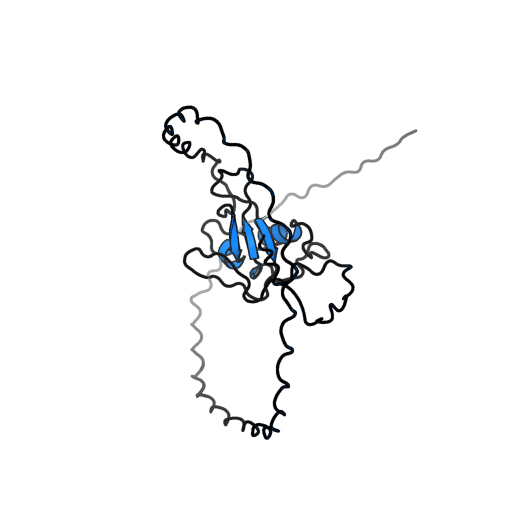Protein AF-A0A9P9FCF8-F1 (afdb_monomer)

Foldseek 3Di:
DDDDDDDDDDDDDDDDDDDDDDDDPPPDDPDDDPDDDDDPDDDPDPDDDDDPPPDDPDDDDDDDDDDDDPDDDDDDDDPDDDDDDDDPDDDDPDDPPDQPAPPDPDPAQKDFAFFKAQLLVQQVDPRHDDLVNLLVQQQVAPQQPQVVSGHPADSNQFMKHFHDPDPSYGMGDHIHTPAHAPHWDQDDDVSRIDHPDDGPRDPRPPPDPPPPPPPPDDDDPPDDD

Sequence (225 aa):
MAPRDRVGFDVGLAGDDPSWAGRPGPGEAPSPPPSSDPIPAPPPSSQPPPPPSTGEPPAPPPPNPPPPPPEEPDPDPPPPSEPPSPVPKPTDPAPPPPPTGTGAPHKGPICECGYTYCAAVLMDMPKAWTVPQLTQGYCSTPHASCPGGSPASNVTSALYICLCEGANQKVGNHIELLCGCDACLKIGPDFRGRCETPCVAGKAPGATERNVGIGKGDRVGKFWI

Secondary structure (DSSP, 8-state):
----------------------PPP---PPPPPP-PPPPPPPPP--PPPPPP--PPPPPPPPPPPPPPPPPPPPPPPPPPPPPPPPPPPPP-PPPPPP--------SS--EETT-EEEHHHHHHSTTPPPHHHHHHHHHHSTT---GGGS-SS-GGG-EEEEE-SSTT-SEESEEEEEE--SSEEEETTTTEEEESSPP-----TT---------S---------

Structure (mmCIF, N/CA/C/O backbone):
data_AF-A0A9P9FCF8-F1
#
_entry.id   AF-A0A9P9FCF8-F1
#
loop_
_atom_site.group_PDB
_atom_site.id
_atom_site.type_symbol
_atom_site.label_atom_id
_atom_site.label_alt_id
_atom_site.label_comp_id
_atom_site.label_asym_id
_atom_site.label_entity_id
_atom_site.label_seq_id
_atom_site.pdbx_PDB_ins_code
_atom_site.Cartn_x
_atom_site.Cartn_y
_atom_site.Cartn_z
_atom_site.occupancy
_atom_site.B_iso_or_equiv
_atom_site.auth_seq_id
_atom_site.auth_comp_id
_atom_site.auth_asym_id
_atom_site.auth_atom_id
_atom_site.pdbx_PDB_model_num
ATOM 1 N N . MET A 1 1 ? 26.516 48.604 5.630 1.00 40.56 1 MET A N 1
ATOM 2 C CA . MET A 1 1 ? 25.800 49.396 4.608 1.00 40.56 1 MET A CA 1
ATOM 3 C C . MET A 1 1 ? 24.843 48.478 3.846 1.00 40.56 1 MET A C 1
ATOM 5 O O . MET A 1 1 ? 25.275 47.411 3.439 1.00 40.56 1 MET A O 1
ATOM 9 N N . ALA A 1 2 ? 23.567 48.870 3.730 1.00 57.56 2 ALA A N 1
ATOM 10 C CA . ALA A 1 2 ? 22.527 48.296 2.842 1.00 57.56 2 ALA A CA 1
ATOM 11 C C . ALA A 1 2 ? 22.750 48.776 1.368 1.00 57.56 2 ALA A C 1
ATOM 13 O O . ALA A 1 2 ? 23.760 49.470 1.206 1.00 57.56 2 ALA A O 1
ATOM 14 N N . PRO A 1 3 ? 21.907 48.532 0.316 1.00 69.12 3 PRO A N 1
ATOM 15 C CA . PRO A 1 3 ? 20.433 48.301 0.254 1.00 69.12 3 PRO A CA 1
ATOM 16 C C . PRO A 1 3 ? 19.975 47.113 -0.655 1.00 69.12 3 PRO A C 1
ATOM 18 O O . PRO A 1 3 ? 20.790 46.528 -1.353 1.00 69.12 3 PRO A O 1
ATOM 21 N N . ARG A 1 4 ? 18.786 46.501 -0.464 1.00 61.41 4 ARG A N 1
ATOM 22 C CA . ARG A 1 4 ? 17.406 46.755 -0.998 1.00 61.41 4 ARG A CA 1
ATOM 23 C C . ARG A 1 4 ? 17.256 46.808 -2.530 1.00 61.41 4 ARG A C 1
ATOM 25 O O . ARG A 1 4 ? 17.873 47.666 -3.127 1.00 61.41 4 ARG A O 1
ATOM 32 N N . ASP A 1 5 ? 16.349 45.974 -3.065 1.00 59.19 5 ASP A N 1
ATOM 33 C CA . ASP A 1 5 ? 15.279 46.230 -4.075 1.00 59.19 5 ASP A CA 1
ATOM 34 C C . ASP A 1 5 ? 14.601 44.864 -4.354 1.00 59.19 5 ASP A C 1
ATOM 36 O O . ASP A 1 5 ? 15.306 43.880 -4.534 1.00 59.19 5 ASP A O 1
ATOM 40 N N . ARG A 1 6 ? 13.296 44.560 -4.255 1.00 63.38 6 ARG A N 1
ATOM 41 C CA . ARG A 1 6 ? 11.969 45.198 -4.401 1.00 63.38 6 ARG A CA 1
ATOM 42 C C . ARG A 1 6 ? 11.565 45.613 -5.825 1.00 63.38 6 ARG A C 1
ATOM 44 O O . ARG A 1 6 ? 11.634 46.778 -6.170 1.00 63.38 6 ARG A O 1
ATOM 51 N N . VAL A 1 7 ? 10.971 44.663 -6.550 1.00 61.06 7 VAL A N 1
ATOM 52 C CA . VAL A 1 7 ? 9.938 44.816 -7.603 1.00 61.06 7 VAL A CA 1
ATOM 53 C C . VAL A 1 7 ? 9.151 43.489 -7.619 1.00 61.06 7 VAL A C 1
ATOM 55 O O . VAL A 1 7 ? 9.771 42.442 -7.491 1.00 61.06 7 VAL A O 1
ATOM 58 N N . GLY A 1 8 ? 7.821 43.385 -7.647 1.00 48.88 8 GLY A N 1
ATOM 59 C CA . GLY A 1 8 ? 6.761 44.347 -7.938 1.00 48.88 8 GLY A CA 1
ATOM 60 C C . GLY A 1 8 ? 6.006 43.934 -9.211 1.00 48.88 8 GLY A C 1
ATOM 61 O O . GLY A 1 8 ? 6.621 43.963 -10.266 1.00 48.88 8 GLY A O 1
ATOM 62 N N . PHE A 1 9 ? 4.696 43.656 -9.074 1.00 45.56 9 PHE A N 1
ATOM 63 C CA . PHE A 1 9 ? 3.660 43.532 -10.131 1.00 45.56 9 PHE A CA 1
ATOM 64 C C . PHE A 1 9 ? 3.716 42.258 -11.017 1.00 45.56 9 PHE A C 1
ATOM 66 O O . PHE A 1 9 ? 4.782 41.711 -11.244 1.00 45.56 9 PHE A O 1
ATOM 73 N N . ASP A 1 10 ? 2.619 41.654 -11.491 1.00 51.84 10 ASP A N 1
ATOM 74 C CA . ASP A 1 10 ? 1.315 42.217 -11.860 1.00 51.84 10 ASP A CA 1
ATOM 75 C C . ASP A 1 10 ? 0.154 41.201 -11.730 1.00 51.84 10 ASP A C 1
ATOM 77 O O . ASP A 1 10 ? 0.343 39.988 -11.618 1.00 51.84 10 ASP A O 1
ATOM 81 N N . VAL A 1 11 ? -1.049 41.765 -11.730 1.00 51.44 11 VAL A N 1
ATOM 82 C CA . VAL A 1 11 ? -2.387 41.193 -11.619 1.00 51.44 11 VAL A CA 1
ATOM 83 C C . VAL A 1 11 ? -2.846 40.683 -12.989 1.00 51.44 11 VAL A C 1
ATOM 85 O O . VAL A 1 11 ? -2.663 41.344 -14.001 1.00 51.44 11 VAL A O 1
ATOM 88 N N . GLY A 1 12 ? -3.527 39.536 -13.018 1.00 49.41 12 GLY A N 1
ATOM 89 C CA . GLY A 1 12 ? -4.223 39.028 -14.203 1.00 49.41 12 GLY A CA 1
ATOM 90 C C . GLY A 1 12 ? -5.604 38.499 -13.833 1.00 49.41 12 GLY A C 1
ATOM 91 O O . GLY A 1 12 ? -5.763 37.311 -13.575 1.00 49.41 12 GLY A O 1
ATOM 92 N N . LEU A 1 13 ? -6.578 39.408 -13.762 1.00 56.44 13 LEU A N 1
ATOM 93 C CA . LEU A 1 13 ? -8.023 39.151 -13.710 1.00 56.44 13 LEU A CA 1
ATOM 94 C C . LEU A 1 13 ? -8.629 39.365 -15.111 1.00 56.44 13 LEU A C 1
ATOM 96 O O . LEU A 1 13 ? -8.130 40.205 -15.854 1.00 56.44 13 LEU A O 1
ATOM 100 N N . ALA A 1 14 ? -9.766 38.699 -15.361 1.00 46.47 14 ALA A N 1
ATOM 101 C CA . ALA A 1 14 ? -10.612 38.673 -16.573 1.00 46.47 14 ALA A CA 1
ATOM 102 C C . ALA A 1 14 ? -10.208 37.602 -17.609 1.00 46.47 14 ALA A C 1
ATOM 104 O O . ALA A 1 14 ? -9.038 37.456 -17.927 1.00 46.47 14 ALA A O 1
ATOM 105 N N . GLY A 1 15 ? -11.112 36.800 -18.171 1.00 44.91 15 GLY A N 1
ATOM 106 C CA . GLY A 1 15 ? -12.575 36.794 -18.150 1.00 44.91 15 GLY A CA 1
ATOM 107 C C . GLY A 1 15 ? -13.107 35.657 -19.044 1.00 44.91 15 GLY A C 1
ATOM 108 O O . GLY A 1 15 ? -12.318 34.934 -19.648 1.00 44.91 15 GLY A O 1
ATOM 109 N N . ASP A 1 16 ? -14.437 35.561 -19.107 1.00 44.31 16 ASP A N 1
ATOM 110 C CA . ASP A 1 16 ? -15.267 34.851 -20.101 1.00 44.31 16 ASP A CA 1
ATOM 111 C C . ASP A 1 16 ? -15.563 33.341 -19.932 1.00 44.31 16 ASP A C 1
ATOM 113 O O . ASP A 1 16 ? -14.963 32.464 -20.546 1.00 44.31 16 ASP A O 1
ATOM 117 N N . ASP A 1 17 ? -16.625 33.077 -19.163 1.00 46.31 17 ASP A N 1
ATOM 118 C CA . ASP A 1 17 ? -17.770 32.226 -19.561 1.00 46.31 17 ASP A CA 1
ATOM 119 C C . ASP A 1 17 ? -18.813 33.198 -20.183 1.00 46.31 17 ASP A C 1
ATOM 121 O O . ASP A 1 17 ? -18.877 34.312 -19.644 1.00 46.31 17 ASP A O 1
ATOM 125 N N . PRO A 1 18 ? -19.624 32.912 -21.242 1.00 60.94 18 PRO A N 1
ATOM 126 C CA . PRO A 1 18 ? -20.395 31.668 -21.434 1.00 60.94 18 PRO A CA 1
ATOM 127 C C . PRO A 1 18 ? -20.664 31.223 -22.901 1.00 60.94 18 PRO A C 1
ATOM 129 O O . PRO A 1 18 ? -20.759 32.041 -23.814 1.00 60.94 18 PRO A O 1
ATOM 132 N N . SER A 1 19 ? -20.964 29.937 -23.142 1.00 52.97 19 SER A N 1
ATOM 133 C CA . SER A 1 19 ? -22.118 29.547 -23.991 1.00 52.97 19 SER A CA 1
ATOM 134 C C . SER A 1 19 ? -22.306 28.041 -24.171 1.00 52.97 19 SER A C 1
ATOM 136 O O . SER A 1 19 ? -21.540 27.335 -24.818 1.00 52.97 19 SER A O 1
ATOM 138 N N . TRP A 1 20 ? -23.449 27.608 -23.653 1.00 55.12 20 TRP A N 1
ATOM 139 C CA . TRP A 1 20 ? -24.326 26.564 -24.159 1.00 55.12 20 TRP A CA 1
ATOM 140 C C . TRP A 1 20 ? -24.466 26.537 -25.700 1.00 55.12 20 TRP A C 1
ATOM 142 O O . TRP A 1 20 ? -24.621 27.576 -26.331 1.00 55.12 20 TRP A O 1
ATOM 152 N N . ALA A 1 21 ? -24.488 25.320 -26.260 1.00 49.88 21 ALA A N 1
ATOM 153 C CA . ALA A 1 21 ? -25.246 24.847 -27.434 1.00 49.88 21 ALA A CA 1
ATOM 154 C C . ALA A 1 21 ? -24.402 23.890 -28.290 1.00 49.88 21 ALA A C 1
ATOM 156 O O . ALA A 1 21 ? -23.554 24.291 -29.077 1.00 49.88 21 ALA A O 1
ATOM 157 N N . GLY A 1 22 ? -24.682 22.594 -28.161 1.00 46.47 22 GLY A N 1
ATOM 158 C CA . GLY A 1 22 ? -24.107 21.578 -29.034 1.00 46.47 22 GLY A CA 1
ATOM 159 C C . GLY A 1 22 ? -24.353 20.176 -28.509 1.00 46.47 22 GLY A C 1
ATOM 160 O O . GLY A 1 22 ? -23.420 19.509 -28.088 1.00 46.47 22 GLY A O 1
ATOM 161 N N . ARG A 1 23 ? -25.615 19.730 -28.497 1.00 55.81 23 ARG A N 1
ATOM 162 C CA . ARG A 1 23 ? -25.929 18.297 -28.399 1.00 55.81 23 ARG A CA 1
ATOM 163 C C . ARG A 1 23 ? -25.586 17.670 -29.757 1.00 55.81 23 ARG A C 1
ATOM 165 O O . ARG A 1 23 ? -26.250 18.032 -30.729 1.00 55.81 23 ARG A O 1
ATOM 172 N N . PRO A 1 24 ? -24.620 16.743 -29.864 1.00 57.12 24 PRO A N 1
ATOM 173 C CA . PRO A 1 24 ? -24.568 15.853 -31.011 1.00 57.12 24 PRO A CA 1
ATOM 174 C C . PRO A 1 24 ? -25.730 14.856 -30.895 1.00 57.12 24 PRO A C 1
ATOM 176 O O . PRO A 1 24 ? -26.053 14.385 -29.802 1.00 57.12 24 PRO A O 1
ATOM 179 N N . GLY A 1 25 ? -26.406 14.597 -32.014 1.00 56.47 25 GLY A N 1
ATOM 180 C CA . GLY A 1 25 ? -27.513 13.647 -32.101 1.00 56.47 25 GLY A CA 1
ATOM 181 C C . GLY A 1 25 ? -27.100 12.205 -31.767 1.00 56.47 25 GLY A C 1
ATOM 182 O O . GLY A 1 25 ? -25.916 11.927 -31.575 1.00 56.47 25 GLY A O 1
ATOM 183 N N . PRO A 1 26 ? -28.066 11.273 -31.696 1.00 56.84 26 PRO A N 1
ATOM 184 C CA . PRO A 1 26 ? -27.772 9.853 -31.560 1.00 56.84 26 PRO A CA 1
ATOM 185 C C . PRO A 1 26 ? -27.038 9.385 -32.822 1.00 56.84 26 PRO A C 1
ATOM 187 O O . PRO A 1 26 ? -27.653 9.130 -33.853 1.00 56.84 26 PRO A O 1
ATOM 190 N N . GLY A 1 27 ? -25.709 9.343 -32.748 1.00 47.34 27 GLY A N 1
ATOM 191 C CA . GLY A 1 27 ? -24.881 8.697 -33.751 1.00 47.34 27 GLY A CA 1
ATOM 192 C C . GLY A 1 27 ? -25.220 7.214 -33.785 1.00 47.34 27 GLY A C 1
ATOM 193 O O . GLY A 1 27 ? -25.242 6.556 -32.744 1.00 47.34 27 GLY A O 1
ATOM 194 N N . GLU A 1 28 ? -25.525 6.729 -34.985 1.00 52.97 28 GLU A N 1
ATOM 195 C CA . GLU A 1 28 ? -25.619 5.316 -35.331 1.00 52.97 28 GLU A CA 1
ATOM 196 C C . GLU A 1 28 ? -24.538 4.501 -34.617 1.00 52.97 28 GLU A C 1
ATOM 198 O O . GLU A 1 28 ? -23.346 4.808 -34.684 1.00 52.97 28 GLU A O 1
ATOM 203 N N . ALA A 1 29 ? -24.972 3.452 -33.919 1.00 60.12 29 ALA A N 1
ATOM 204 C CA . ALA A 1 29 ? -24.064 2.457 -33.389 1.00 60.12 29 ALA A CA 1
ATOM 205 C C . ALA A 1 29 ? -23.292 1.829 -34.566 1.00 60.12 29 ALA A C 1
ATOM 207 O O . ALA A 1 29 ? -23.925 1.385 -35.529 1.00 60.12 29 ALA A O 1
ATOM 208 N N . PRO A 1 30 ? -21.950 1.768 -34.519 1.00 64.00 30 PRO A N 1
ATOM 209 C CA . PRO A 1 30 ? -21.196 1.020 -35.510 1.00 64.00 30 PRO A CA 1
ATOM 210 C C . PRO A 1 30 ? -21.654 -0.440 -35.472 1.00 64.00 30 PRO A C 1
ATOM 212 O O . PRO A 1 30 ? -21.754 -1.049 -34.405 1.00 64.00 30 PRO A O 1
ATOM 215 N N . SER A 1 31 ? -21.966 -0.985 -36.648 1.00 65.25 31 SER A N 1
ATOM 216 C CA . SER A 1 31 ? -22.278 -2.406 -36.806 1.00 65.25 31 SER A CA 1
ATOM 217 C C . SER A 1 31 ? -21.158 -3.257 -36.193 1.00 65.25 31 SER A C 1
ATOM 219 O O . SER A 1 31 ? -19.985 -2.897 -36.342 1.00 65.25 31 SER A O 1
ATOM 221 N N . PRO A 1 32 ? -21.478 -4.372 -35.510 1.00 69.62 32 PRO A N 1
ATOM 222 C CA . PRO A 1 32 ? -20.452 -5.271 -35.006 1.00 69.62 32 PRO A CA 1
ATOM 223 C C . PRO A 1 32 ? -19.591 -5.776 -36.176 1.00 69.62 32 PRO A C 1
ATOM 225 O O . PRO A 1 32 ? -20.128 -6.026 -37.261 1.00 69.62 32 PRO A O 1
ATOM 228 N N . PRO A 1 33 ? -18.267 -5.925 -35.991 1.00 68.75 33 PRO A N 1
ATOM 229 C CA . PRO A 1 33 ? -17.426 -6.541 -37.006 1.00 68.75 33 PRO A CA 1
ATOM 230 C C . PRO A 1 33 ? -17.930 -7.965 -37.303 1.00 68.75 33 PRO A C 1
ATOM 232 O O . PRO A 1 33 ? -18.446 -8.627 -36.394 1.00 68.75 33 PRO A O 1
ATOM 235 N N . PRO A 1 34 ? -17.799 -8.451 -38.552 1.00 65.12 34 PRO A N 1
ATOM 236 C CA . PRO A 1 34 ? -18.139 -9.829 -38.880 1.00 65.12 34 PRO A CA 1
ATOM 237 C C . PRO A 1 34 ? -17.348 -10.776 -37.973 1.00 65.12 34 PRO A C 1
ATOM 239 O O . PRO A 1 34 ? -16.154 -10.576 -37.752 1.00 65.12 34 PRO A O 1
ATOM 242 N N . SER A 1 35 ? -18.039 -11.777 -37.421 1.00 55.88 35 SER A N 1
ATOM 243 C CA . SER A 1 35 ? -17.448 -12.838 -36.610 1.00 55.88 35 SER A CA 1
ATOM 244 C C . SER A 1 35 ? -16.243 -13.430 -37.330 1.00 55.88 35 SER A C 1
ATOM 246 O O . SER A 1 35 ? -16.396 -14.081 -38.359 1.00 55.88 35 SER A O 1
ATOM 248 N N . SER A 1 36 ? -15.051 -13.195 -36.787 1.00 62.34 36 SER A N 1
ATOM 249 C CA . SER A 1 36 ? -13.849 -13.895 -37.212 1.00 62.34 36 SER A CA 1
ATOM 250 C C . SER A 1 36 ? -14.048 -15.386 -36.959 1.00 62.34 36 SER A C 1
ATOM 252 O O . SER A 1 36 ? -14.248 -15.800 -35.814 1.00 62.34 36 SER A O 1
ATOM 254 N N . ASP A 1 37 ? -14.004 -16.173 -38.029 1.00 67.56 37 ASP A N 1
ATOM 255 C CA . ASP A 1 37 ? -13.897 -17.625 -37.974 1.00 67.56 37 ASP A CA 1
ATOM 256 C C . ASP A 1 37 ? -12.794 -18.056 -36.986 1.00 67.56 37 ASP A C 1
ATOM 258 O O . ASP A 1 37 ? -11.749 -17.396 -36.894 1.00 67.56 37 ASP A O 1
ATOM 262 N N . PRO A 1 38 ? -12.987 -19.154 -36.233 1.00 69.06 38 PRO A N 1
ATOM 263 C CA . PRO A 1 38 ? -11.967 -19.657 -35.329 1.00 69.06 38 PRO A CA 1
ATOM 264 C C . PRO A 1 38 ? -10.710 -20.023 -36.124 1.00 69.06 38 PRO A C 1
ATOM 266 O O . PRO A 1 38 ? -10.727 -20.901 -36.987 1.00 69.06 38 PRO A O 1
ATOM 269 N N . ILE A 1 39 ? -9.604 -19.347 -35.808 1.00 67.19 39 ILE A N 1
ATOM 270 C CA . ILE A 1 39 ? -8.276 -19.700 -36.311 1.00 67.19 39 ILE A CA 1
ATOM 271 C C . ILE A 1 39 ? -8.003 -21.158 -35.898 1.00 67.19 39 ILE A C 1
ATOM 273 O O . ILE A 1 39 ? -8.125 -21.473 -34.709 1.00 67.19 39 ILE A O 1
ATOM 277 N N . PRO A 1 40 ? -7.642 -22.057 -36.834 1.00 70.75 40 PRO A N 1
ATOM 278 C CA . PRO A 1 40 ? -7.267 -23.426 -36.505 1.00 70.75 40 PRO A CA 1
ATOM 279 C C . PRO A 1 40 ? -6.145 -23.430 -35.467 1.00 70.75 40 PRO A C 1
ATOM 281 O O . PRO A 1 40 ? -5.147 -22.724 -35.623 1.00 70.75 40 PRO A O 1
ATOM 284 N N . ALA A 1 41 ? -6.311 -24.223 -34.408 1.00 68.88 41 ALA A N 1
ATOM 285 C CA . ALA A 1 41 ? -5.277 -24.400 -33.398 1.00 68.88 41 ALA A CA 1
ATOM 286 C C . ALA A 1 41 ? -3.956 -24.833 -34.067 1.00 68.88 41 ALA A C 1
ATOM 288 O O . ALA A 1 41 ? -3.985 -25.676 -34.973 1.00 68.88 41 ALA A O 1
ATOM 289 N N . PRO A 1 42 ? -2.800 -24.283 -33.649 1.00 74.00 42 PRO A N 1
ATOM 290 C CA . PRO A 1 42 ? -1.518 -24.752 -34.149 1.00 74.00 42 PRO A CA 1
ATOM 291 C C . PRO A 1 42 ? -1.356 -26.248 -33.831 1.00 74.00 42 PRO A C 1
ATOM 293 O O . PRO A 1 42 ? -1.846 -26.710 -32.793 1.00 74.00 42 PRO A O 1
ATOM 296 N N . PRO A 1 43 ? -0.682 -27.024 -34.698 1.00 73.12 43 PRO A N 1
ATOM 297 C CA . PRO A 1 43 ? -0.390 -28.417 -34.399 1.00 73.12 43 PRO A CA 1
ATOM 298 C C . PRO A 1 43 ? 0.409 -28.503 -33.089 1.00 73.12 43 PRO A C 1
ATOM 300 O O . PRO A 1 43 ? 1.211 -27.607 -32.805 1.00 73.12 43 PRO A O 1
ATOM 303 N N . PRO A 1 44 ? 0.215 -29.559 -32.280 1.00 68.81 44 PRO A N 1
ATOM 304 C CA . PRO A 1 44 ? 1.004 -29.747 -31.074 1.00 68.81 44 PRO A CA 1
ATOM 305 C C . PRO A 1 44 ? 2.484 -29.810 -31.459 1.00 68.81 44 PRO A C 1
ATOM 307 O O . PRO A 1 44 ? 2.897 -30.685 -32.220 1.00 68.81 44 PRO A O 1
ATOM 310 N N . SER A 1 45 ? 3.275 -28.861 -30.952 1.00 69.31 45 SER A N 1
ATOM 311 C CA . SER A 1 45 ? 4.731 -28.905 -31.061 1.00 69.31 45 SER A CA 1
ATOM 312 C C . SER A 1 45 ? 5.215 -30.222 -30.475 1.00 69.31 45 SER A C 1
ATOM 314 O O . SER A 1 45 ? 5.074 -30.463 -29.277 1.00 69.31 45 SER A O 1
ATOM 316 N N . SER A 1 46 ? 5.775 -31.068 -31.336 1.00 65.00 46 SER A N 1
ATOM 317 C CA . SER A 1 46 ? 6.460 -32.298 -30.966 1.00 65.00 46 SER A CA 1
ATOM 318 C C . SER A 1 46 ? 7.496 -31.994 -29.890 1.00 65.00 46 SER A C 1
ATOM 320 O O . SER A 1 46 ? 8.536 -31.392 -30.154 1.00 65.00 46 SER A O 1
ATOM 322 N N . GLN A 1 47 ? 7.186 -32.381 -28.658 1.00 64.81 47 GLN A N 1
ATOM 323 C CA . GLN A 1 47 ? 8.117 -32.305 -27.547 1.00 64.81 47 GLN A CA 1
ATOM 324 C C . GLN A 1 47 ? 9.266 -33.289 -27.840 1.00 64.81 47 GLN A C 1
ATOM 326 O O . GLN A 1 47 ? 8.991 -34.440 -28.197 1.00 64.81 47 GLN A O 1
ATOM 331 N N . PRO A 1 48 ? 10.542 -32.873 -27.759 1.00 73.31 48 PRO A N 1
ATOM 332 C CA . PRO A 1 48 ? 11.656 -33.796 -27.933 1.00 73.31 48 PRO A CA 1
ATOM 333 C C . PRO A 1 48 ? 11.601 -34.896 -26.859 1.00 73.31 48 PRO A C 1
ATOM 335 O O . PRO A 1 48 ? 11.161 -34.627 -25.736 1.00 73.31 48 PRO A O 1
ATOM 338 N N . PRO A 1 49 ? 12.026 -36.134 -27.179 1.00 74.00 49 PRO A N 1
ATOM 339 C CA . PRO A 1 49 ? 12.037 -37.219 -26.208 1.00 74.00 49 PRO A CA 1
ATOM 340 C C . PRO A 1 49 ? 12.919 -36.849 -25.005 1.00 74.00 49 PRO A C 1
ATOM 342 O O . PRO A 1 49 ? 13.935 -36.166 -25.179 1.00 74.00 49 PRO A O 1
ATOM 345 N N . PRO A 1 50 ? 12.557 -37.288 -23.786 1.00 74.19 50 PRO A N 1
ATOM 346 C CA . PRO A 1 50 ? 13.397 -37.079 -22.618 1.00 74.19 50 PRO A CA 1
ATOM 347 C C . PRO A 1 50 ? 14.775 -37.724 -22.839 1.00 74.19 50 PRO A C 1
ATOM 349 O O . PRO A 1 50 ? 14.865 -38.772 -23.490 1.00 74.19 50 PRO A O 1
ATOM 352 N N . PRO A 1 51 ? 15.857 -37.123 -22.315 1.00 74.44 51 PRO A N 1
ATOM 353 C CA . PRO A 1 51 ? 17.176 -37.731 -22.390 1.00 74.44 51 PRO A CA 1
ATOM 354 C C . PRO A 1 51 ? 17.171 -39.095 -21.678 1.00 74.44 51 PRO A C 1
ATOM 356 O O . PRO A 1 51 ? 16.449 -39.270 -20.691 1.00 74.44 51 PRO A O 1
ATOM 359 N N . PRO A 1 52 ? 17.966 -40.073 -22.149 1.00 65.81 52 PRO A N 1
ATOM 360 C CA . PRO A 1 52 ? 18.084 -41.360 -21.479 1.00 65.81 52 PRO A CA 1
ATOM 361 C C . PRO A 1 52 ? 18.602 -41.152 -20.052 1.00 65.81 52 PRO A C 1
ATOM 363 O O . PRO A 1 52 ? 19.629 -40.504 -19.853 1.00 65.81 52 PRO A O 1
ATOM 366 N N . SER A 1 53 ? 17.897 -41.705 -19.061 1.00 59.84 53 SER A N 1
ATOM 367 C CA . SER A 1 53 ? 18.358 -41.740 -17.672 1.00 59.84 53 SER A CA 1
ATOM 368 C C . SER A 1 53 ? 19.659 -42.533 -17.584 1.00 59.84 53 SER A C 1
ATOM 370 O O . SER A 1 53 ? 19.657 -43.761 -17.508 1.00 59.84 53 SER A O 1
ATOM 372 N N . THR A 1 54 ? 20.786 -41.832 -17.582 1.00 60.09 54 THR A N 1
ATOM 373 C CA . THR A 1 54 ? 22.041 -42.359 -17.051 1.00 60.09 54 THR A CA 1
ATOM 374 C C . THR A 1 54 ? 21.827 -42.632 -15.569 1.00 60.09 54 THR A C 1
ATOM 376 O O . THR A 1 54 ? 21.642 -41.699 -14.792 1.00 60.09 54 THR A O 1
ATOM 379 N N . GLY A 1 55 ? 21.779 -43.916 -15.204 1.00 52.22 55 GLY A N 1
ATOM 380 C CA . GLY A 1 55 ? 21.638 -44.365 -13.825 1.00 52.22 55 GLY A CA 1
ATOM 381 C C . GLY A 1 55 ? 22.681 -43.705 -12.929 1.00 52.22 55 GLY A C 1
ATOM 382 O O . GLY A 1 55 ? 23.883 -43.811 -13.173 1.00 52.22 55 GLY A O 1
ATOM 383 N N . GLU A 1 56 ? 22.201 -42.997 -11.915 1.00 64.00 56 GLU A N 1
ATOM 384 C CA . GLU A 1 56 ? 23.032 -42.413 -10.873 1.00 64.00 56 GLU A CA 1
ATOM 385 C C . GLU A 1 56 ? 23.649 -43.557 -10.040 1.00 64.00 56 GLU A C 1
ATOM 387 O O . GLU A 1 56 ? 22.930 -44.492 -9.668 1.00 64.00 56 GLU A O 1
ATOM 392 N N . PRO A 1 57 ? 24.969 -43.558 -9.777 1.00 75.44 57 PRO A N 1
ATOM 393 C CA . PRO A 1 57 ? 25.588 -44.539 -8.891 1.00 75.44 57 PRO A CA 1
ATOM 394 C C . PRO A 1 57 ? 24.941 -44.496 -7.497 1.00 75.44 57 PRO A C 1
ATOM 396 O O . PRO A 1 57 ? 24.598 -43.409 -7.029 1.00 75.44 57 PRO A O 1
ATOM 399 N N . PRO A 1 58 ? 24.798 -45.636 -6.796 1.00 72.44 58 PRO A N 1
ATOM 400 C CA . PRO A 1 58 ? 24.238 -45.644 -5.450 1.00 72.44 58 PRO A CA 1
ATOM 401 C C . PRO A 1 58 ? 25.065 -44.744 -4.525 1.00 72.44 58 PRO A C 1
ATOM 403 O O . PRO A 1 58 ? 26.292 -44.852 -4.462 1.00 72.44 58 PRO A O 1
ATOM 406 N N . ALA A 1 59 ? 24.377 -43.849 -3.813 1.00 73.25 59 ALA A N 1
ATOM 407 C CA . ALA A 1 59 ? 24.994 -42.968 -2.834 1.00 73.25 59 ALA A CA 1
ATOM 408 C C . ALA A 1 59 ? 25.732 -43.789 -1.755 1.00 73.25 59 ALA A C 1
ATOM 410 O O . ALA A 1 59 ? 25.236 -44.844 -1.343 1.00 73.25 59 ALA A O 1
ATOM 411 N N . PRO A 1 60 ? 26.903 -43.329 -1.275 1.00 80.44 60 PRO A N 1
ATOM 412 C CA . PRO A 1 60 ? 27.594 -43.989 -0.177 1.00 80.44 60 PRO A CA 1
ATOM 413 C C . PRO A 1 60 ? 26.725 -43.976 1.093 1.00 80.44 60 PRO A C 1
ATOM 415 O O . PRO A 1 60 ? 25.936 -43.044 1.287 1.00 80.44 60 PRO A O 1
ATOM 418 N N . PRO A 1 61 ? 26.862 -44.984 1.975 1.00 79.31 61 PRO A N 1
ATOM 419 C CA . PRO A 1 61 ? 26.140 -45.005 3.239 1.00 79.31 61 PRO A CA 1
ATOM 420 C C . PRO A 1 61 ? 26.490 -43.764 4.077 1.00 79.31 61 PRO A C 1
ATOM 422 O O . PRO A 1 61 ? 27.631 -43.290 4.023 1.00 79.31 61 PRO A O 1
ATOM 425 N N . PRO A 1 62 ? 25.532 -43.222 4.851 1.00 80.75 62 PRO A N 1
ATOM 426 C CA . PRO A 1 62 ? 25.804 -42.089 5.721 1.00 80.75 62 PRO A CA 1
ATOM 427 C C . PRO A 1 62 ? 26.888 -42.452 6.751 1.00 80.75 62 PRO A C 1
ATOM 429 O O . PRO A 1 62 ? 26.946 -43.601 7.201 1.00 80.75 62 PRO A O 1
ATOM 432 N N . PRO A 1 63 ? 27.754 -41.498 7.136 1.00 81.25 63 PRO A N 1
ATOM 433 C CA . PRO A 1 63 ? 28.722 -41.722 8.201 1.00 81.25 63 PRO A CA 1
ATOM 434 C C . PRO A 1 63 ? 28.000 -42.053 9.514 1.00 81.25 63 PRO A C 1
ATOM 436 O O . PRO A 1 63 ? 26.934 -41.507 9.801 1.00 81.25 63 PRO A O 1
ATOM 439 N N . ASN A 1 64 ? 28.592 -42.948 10.312 1.00 82.69 64 ASN A N 1
ATOM 440 C CA . ASN A 1 64 ? 28.079 -43.282 11.640 1.00 82.69 64 ASN A CA 1
ATOM 441 C C . ASN A 1 64 ? 27.950 -42.016 12.506 1.00 82.69 64 ASN A C 1
ATOM 443 O O . ASN A 1 64 ? 28.813 -41.135 12.420 1.00 82.69 64 ASN A O 1
ATOM 447 N N . PRO A 1 65 ? 26.909 -41.919 13.354 1.00 81.06 65 PRO A N 1
ATOM 448 C CA . PRO A 1 65 ? 26.781 -40.807 14.281 1.00 81.06 65 PRO A CA 1
ATOM 449 C C . PRO A 1 65 ? 27.985 -40.765 15.238 1.00 81.06 65 PRO A C 1
ATOM 451 O O . PRO A 1 65 ? 28.513 -41.821 15.607 1.00 81.06 65 PRO A O 1
ATOM 454 N N . PRO A 1 66 ? 28.436 -39.564 15.642 1.00 81.50 66 PRO A N 1
ATOM 455 C CA . PRO A 1 66 ? 29.477 -39.433 16.651 1.00 81.50 66 PRO A CA 1
ATOM 456 C C . PRO A 1 66 ? 29.018 -40.059 17.980 1.00 81.50 66 PRO A C 1
ATOM 458 O O . PRO A 1 66 ? 27.816 -40.076 18.265 1.00 81.50 66 PRO A O 1
ATOM 461 N N . PRO A 1 67 ? 29.954 -40.575 18.799 1.00 81.56 67 PRO A N 1
ATOM 462 C CA . PRO A 1 67 ? 29.621 -41.076 20.126 1.00 81.56 67 PRO A CA 1
ATOM 463 C C . PRO A 1 67 ? 28.992 -39.962 20.980 1.00 81.56 67 PRO A C 1
ATOM 465 O O . PRO A 1 67 ? 29.333 -38.787 20.794 1.00 81.56 67 PRO A O 1
ATOM 468 N N . PRO A 1 68 ? 28.079 -40.309 21.906 1.00 79.19 68 PRO A N 1
ATOM 469 C CA . PRO A 1 68 ? 27.506 -39.332 22.820 1.00 79.19 68 PRO A CA 1
ATOM 470 C C . PRO A 1 68 ? 28.614 -38.673 23.660 1.00 79.19 68 PRO A C 1
ATOM 472 O O . PRO A 1 68 ? 29.621 -39.323 23.967 1.00 79.19 68 PRO A O 1
ATOM 475 N N . PRO A 1 69 ? 28.461 -37.385 24.012 1.00 81.44 69 PRO A N 1
ATOM 476 C CA . PRO A 1 69 ? 29.393 -36.714 24.907 1.00 81.44 69 PRO A CA 1
ATOM 477 C C . PRO A 1 69 ? 29.426 -37.415 26.280 1.00 81.44 69 PRO A C 1
ATOM 479 O O . PRO A 1 69 ? 28.423 -38.017 26.670 1.00 81.44 69 PRO A O 1
ATOM 482 N N . PRO A 1 70 ? 30.552 -37.347 27.016 1.00 77.62 70 PRO A N 1
ATOM 483 C CA . PRO A 1 70 ? 30.619 -37.834 28.392 1.00 77.62 70 PRO A CA 1
ATOM 484 C C . PRO A 1 70 ? 29.551 -37.144 29.249 1.00 77.62 70 PRO A C 1
ATOM 486 O O . PRO A 1 70 ? 29.458 -35.918 29.216 1.00 77.62 70 PRO A O 1
ATOM 489 N N . GLU A 1 71 ? 28.756 -37.915 29.994 1.00 73.00 71 GLU A N 1
ATOM 490 C CA . GLU A 1 71 ? 27.822 -37.371 30.986 1.00 73.00 71 GLU A CA 1
ATOM 491 C C . GLU A 1 71 ? 28.607 -36.557 32.026 1.00 73.00 71 GLU A C 1
ATOM 493 O O . GLU A 1 71 ? 29.543 -37.060 32.655 1.00 73.00 71 GLU A O 1
ATOM 498 N N . GLU A 1 72 ? 28.260 -35.275 32.167 1.00 74.12 72 GLU A N 1
ATOM 499 C CA . GLU A 1 72 ? 28.729 -34.457 33.284 1.00 74.12 72 GLU A CA 1
ATOM 500 C C . GLU A 1 72 ? 28.139 -35.002 34.598 1.00 74.12 72 GLU A C 1
ATOM 502 O O . GLU A 1 72 ? 27.009 -35.491 34.597 1.00 74.12 72 GLU A O 1
ATOM 507 N N . PRO A 1 73 ? 28.874 -34.932 35.723 1.00 70.38 73 PRO A N 1
ATOM 508 C CA . PRO A 1 73 ? 28.346 -35.332 37.023 1.00 70.38 73 PRO A CA 1
ATOM 509 C C . PRO A 1 73 ? 27.096 -34.520 37.380 1.00 70.38 73 PRO A C 1
ATOM 511 O O . PRO A 1 73 ? 27.127 -33.289 37.328 1.00 70.38 73 PRO A O 1
ATOM 514 N N . ASP A 1 74 ? 26.022 -35.209 37.771 1.00 67.38 74 ASP A N 1
ATOM 515 C CA . ASP A 1 74 ? 24.798 -34.576 38.259 1.00 67.38 74 ASP A CA 1
ATOM 516 C C . ASP A 1 74 ? 25.103 -33.613 39.425 1.00 67.38 74 ASP A C 1
ATOM 518 O O . ASP A 1 74 ? 25.814 -33.987 40.365 1.00 67.38 74 ASP A O 1
ATOM 522 N N . PRO A 1 75 ? 24.571 -32.378 39.405 1.00 72.12 75 PRO A N 1
ATOM 523 C CA . PRO A 1 75 ? 24.678 -31.475 40.540 1.00 72.12 75 PRO A CA 1
ATOM 524 C C . PRO A 1 75 ? 23.895 -32.014 41.749 1.00 72.12 75 PRO A C 1
ATOM 526 O O . PRO A 1 75 ? 22.791 -32.541 41.607 1.00 72.12 75 PRO A O 1
ATOM 529 N N . ASP A 1 76 ? 24.467 -31.845 42.946 1.00 70.50 76 ASP A N 1
ATOM 530 C CA . ASP A 1 76 ? 23.852 -32.217 44.226 1.00 70.50 76 ASP A CA 1
ATOM 531 C C . ASP A 1 76 ? 22.417 -31.666 44.376 1.00 70.50 76 ASP A C 1
ATOM 533 O O . ASP A 1 76 ? 22.124 -30.544 43.939 1.00 70.50 76 ASP A O 1
ATOM 537 N N . PRO A 1 77 ? 21.510 -32.411 45.037 1.00 73.19 77 PRO A N 1
ATOM 538 C CA . PRO A 1 77 ? 20.145 -31.960 45.253 1.00 73.19 77 PRO A CA 1
ATOM 539 C C . PRO A 1 77 ? 20.110 -30.711 46.153 1.00 73.19 77 PRO A C 1
ATOM 541 O O . PRO A 1 77 ? 20.825 -30.643 47.159 1.00 73.19 77 PRO A O 1
ATOM 544 N N . PRO A 1 78 ? 19.253 -29.720 45.844 1.00 72.69 78 PRO A N 1
ATOM 545 C CA . PRO A 1 78 ? 19.098 -28.541 46.686 1.00 72.69 78 PRO A CA 1
ATOM 546 C C . PRO A 1 78 ? 18.489 -28.909 48.054 1.00 72.69 78 PRO A C 1
ATOM 548 O O . PRO A 1 78 ? 17.759 -29.899 48.166 1.00 72.69 78 PRO A O 1
ATOM 551 N N . PRO A 1 79 ? 18.743 -28.107 49.107 1.00 74.25 79 PRO A N 1
ATOM 552 C CA . PRO A 1 79 ? 18.155 -28.337 50.422 1.00 74.25 79 PRO A CA 1
ATOM 553 C C . PRO A 1 79 ? 16.616 -28.230 50.384 1.00 74.25 79 PRO A C 1
ATOM 555 O O . PRO A 1 79 ? 16.063 -27.500 49.553 1.00 74.25 79 PRO A O 1
ATOM 558 N N . PRO A 1 80 ? 15.904 -28.932 51.286 1.00 67.69 80 PRO A N 1
ATOM 559 C CA . PRO A 1 80 ? 14.445 -28.924 51.321 1.00 67.69 80 PRO A CA 1
ATOM 560 C C . PRO A 1 80 ? 13.906 -27.509 51.573 1.00 67.69 80 PRO A C 1
ATOM 562 O O . PRO A 1 80 ? 14.268 -26.853 52.548 1.00 67.69 80 PRO A O 1
ATOM 565 N N . SER A 1 81 ? 13.044 -27.049 50.665 1.00 65.88 81 SER A N 1
ATOM 566 C CA . SER A 1 81 ? 12.391 -25.739 50.732 1.00 65.88 81 SER A CA 1
ATOM 567 C C . SER A 1 81 ? 11.310 -25.701 51.816 1.00 65.88 81 SER A C 1
ATOM 569 O O . SER A 1 81 ? 10.567 -26.664 52.003 1.00 65.88 81 SER A O 1
ATOM 571 N N . GLU A 1 82 ? 11.225 -24.568 52.514 1.00 66.12 82 GLU A N 1
ATOM 572 C CA . GLU A 1 82 ? 10.200 -24.261 53.517 1.00 66.12 82 GLU A CA 1
ATOM 573 C C . GLU A 1 82 ? 8.771 -24.300 52.928 1.00 66.12 82 GLU A C 1
ATOM 575 O O . GLU A 1 82 ? 8.589 -24.106 51.721 1.00 66.12 82 GLU A O 1
ATOM 580 N N . PRO A 1 83 ? 7.731 -24.549 53.751 1.00 70.00 83 PRO A N 1
ATOM 581 C CA . PRO A 1 83 ? 6.354 -24.625 53.272 1.00 70.00 83 PRO A CA 1
ATOM 582 C C . PRO A 1 83 ? 5.869 -23.280 52.693 1.00 70.00 83 PRO A C 1
ATOM 584 O O . PRO A 1 83 ? 6.118 -22.227 53.285 1.00 70.00 83 PRO A O 1
ATOM 587 N N . PRO A 1 84 ? 5.139 -23.289 51.562 1.00 64.75 84 PRO A N 1
ATOM 588 C CA . PRO A 1 84 ? 4.688 -22.065 50.915 1.00 64.75 84 PRO A CA 1
ATOM 589 C C . PRO A 1 84 ? 3.573 -21.380 51.716 1.00 64.75 84 PRO A C 1
ATOM 591 O O . PRO A 1 84 ? 2.605 -22.010 52.145 1.00 64.75 84 PRO A O 1
ATOM 594 N N . SER A 1 85 ? 3.685 -20.058 51.854 1.00 64.38 85 SER A N 1
ATOM 595 C CA . SER A 1 85 ? 2.590 -19.189 52.295 1.00 64.38 85 SER A CA 1
ATOM 596 C C . SER A 1 85 ? 1.361 -19.340 51.383 1.00 64.38 85 SER A C 1
ATOM 598 O O . SER A 1 85 ? 1.514 -19.549 50.176 1.00 64.38 85 SER A O 1
ATOM 600 N N . PRO A 1 86 ? 0.132 -19.199 51.914 1.00 63.28 86 PRO A N 1
ATOM 601 C CA . PRO A 1 86 ? -1.081 -19.290 51.109 1.00 63.28 86 PRO A CA 1
ATOM 602 C C . PRO A 1 86 ? -1.113 -18.198 50.031 1.00 63.28 86 PRO A C 1
ATOM 604 O O . PRO A 1 86 ? -1.060 -17.003 50.321 1.00 63.28 86 PRO A O 1
ATOM 607 N N . VAL A 1 87 ? -1.209 -18.633 48.773 1.00 64.62 87 VAL A N 1
ATOM 608 C CA . VAL A 1 87 ? -1.353 -17.775 47.591 1.00 64.62 87 VAL A CA 1
ATOM 609 C C . VAL A 1 87 ? -2.730 -17.093 47.631 1.00 64.62 87 VAL 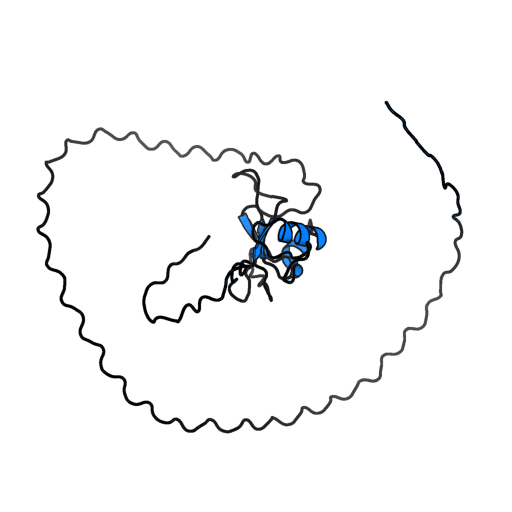A C 1
ATOM 611 O O . VAL A 1 87 ? -3.742 -17.789 47.757 1.00 64.62 87 VAL A O 1
ATOM 614 N N . PRO A 1 88 ? -2.817 -15.755 47.512 1.00 61.22 88 PRO A N 1
ATOM 615 C CA . PRO A 1 88 ? -4.091 -15.066 47.351 1.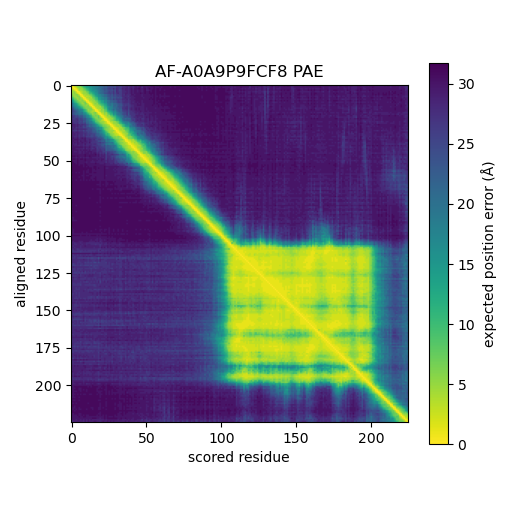00 61.22 88 PRO A CA 1
ATOM 616 C C . PRO A 1 88 ? -4.823 -15.563 46.100 1.00 61.22 88 PRO A C 1
ATOM 618 O O . PRO A 1 88 ? -4.240 -15.686 45.024 1.00 61.22 88 PRO A O 1
ATOM 621 N N . LYS A 1 89 ? -6.117 -15.848 46.255 1.00 61.78 89 LYS A N 1
ATOM 622 C CA . LYS A 1 89 ? -7.031 -16.260 45.184 1.00 61.78 89 LYS A CA 1
ATOM 623 C C . LYS A 1 89 ? -6.921 -15.304 43.979 1.00 61.78 89 LYS A C 1
ATOM 625 O O . LYS A 1 89 ? -6.925 -14.094 44.204 1.00 61.78 89 LYS A O 1
ATOM 630 N N . PRO A 1 90 ? -6.877 -15.804 42.728 1.00 54.97 90 PRO A N 1
ATOM 631 C CA . PRO A 1 90 ? -6.904 -14.953 41.544 1.00 54.97 90 PRO A CA 1
ATOM 632 C C . PRO A 1 90 ? -8.163 -14.087 41.566 1.00 54.97 90 PRO A C 1
ATOM 634 O O . PRO A 1 90 ? -9.283 -14.602 41.546 1.00 54.97 90 PRO A O 1
ATOM 637 N N . THR A 1 91 ? -7.979 -12.775 41.656 1.00 60.72 91 THR A N 1
ATOM 638 C CA . THR A 1 91 ? -9.042 -11.820 41.362 1.00 60.72 91 THR A CA 1
ATOM 639 C C . THR A 1 91 ? -9.327 -11.916 39.868 1.00 60.72 91 THR A C 1
ATOM 641 O O . THR A 1 91 ? -8.395 -11.932 39.063 1.00 60.72 91 THR A O 1
ATOM 644 N N . ASP A 1 92 ? -10.607 -12.029 39.525 1.00 63.03 92 ASP A N 1
ATOM 645 C CA . ASP A 1 92 ? -11.132 -12.009 38.159 1.00 63.03 92 ASP A CA 1
ATOM 646 C C . ASP A 1 92 ? -10.410 -10.932 37.319 1.00 63.03 92 ASP A C 1
ATOM 648 O O . ASP A 1 92 ? -10.236 -9.810 37.819 1.00 63.03 92 ASP A O 1
ATOM 652 N N . PRO A 1 93 ? -9.942 -11.231 36.090 1.00 61.56 93 PRO A N 1
ATOM 653 C CA . PRO A 1 93 ? -9.393 -10.210 35.212 1.00 61.56 93 PRO A CA 1
ATOM 654 C C . PRO A 1 93 ? -10.407 -9.079 35.079 1.00 61.56 93 PRO A C 1
ATOM 656 O O . PRO A 1 93 ? -11.553 -9.304 34.693 1.00 61.56 93 PRO A O 1
ATOM 659 N N . ALA A 1 94 ? -9.988 -7.859 35.416 1.00 64.44 94 ALA A N 1
ATOM 660 C CA . ALA A 1 94 ? -10.825 -6.688 35.224 1.00 64.44 94 ALA A CA 1
ATOM 661 C C . ALA A 1 94 ? -11.375 -6.698 33.784 1.00 64.44 94 ALA A C 1
ATOM 663 O O . ALA A 1 94 ? -10.606 -6.978 32.853 1.00 64.44 94 ALA A O 1
ATOM 664 N N . PRO A 1 95 ? -12.679 -6.425 33.584 1.00 63.97 95 PRO A N 1
ATOM 665 C CA . PRO A 1 95 ? -13.244 -6.350 32.248 1.00 63.97 95 PRO A CA 1
ATOM 666 C C . PRO A 1 95 ? -12.393 -5.397 31.400 1.00 63.97 95 PRO A C 1
ATOM 668 O O . PRO A 1 95 ? -11.936 -4.371 31.922 1.00 63.97 95 PRO A O 1
ATOM 671 N N . PRO A 1 96 ? -12.134 -5.737 30.122 1.00 57.44 96 PRO A N 1
ATOM 672 C CA . PRO A 1 96 ? -11.313 -4.906 29.258 1.00 57.44 96 PRO A CA 1
ATOM 673 C C . PRO A 1 96 ? -11.849 -3.472 29.300 1.00 57.44 96 PRO A C 1
ATOM 675 O O . PRO A 1 96 ? -13.074 -3.288 29.320 1.00 57.44 96 PRO A O 1
ATOM 678 N N . PRO A 1 97 ? -10.967 -2.455 29.349 1.00 50.84 97 PRO A N 1
ATOM 679 C CA . PRO A 1 97 ? -11.416 -1.075 29.343 1.00 50.84 97 PRO A CA 1
ATOM 680 C C . PRO A 1 97 ? -12.364 -0.872 28.152 1.00 50.84 97 PRO A C 1
ATOM 682 O O . PRO A 1 97 ? -12.130 -1.449 27.082 1.00 50.84 97 PRO A O 1
ATOM 685 N N . PRO A 1 98 ? -13.453 -0.097 28.320 1.00 48.97 98 PRO A N 1
ATOM 686 C CA . PRO A 1 98 ? -14.347 0.207 27.212 1.00 48.97 98 PRO A CA 1
ATOM 687 C C . PRO A 1 98 ? -13.512 0.754 26.049 1.00 48.97 98 PRO A C 1
ATOM 689 O O . PRO A 1 98 ? -12.523 1.447 26.299 1.00 48.97 98 PRO A O 1
ATOM 692 N N . PRO A 1 99 ? -13.858 0.439 24.789 1.00 45.72 99 PRO A N 1
ATOM 693 C CA . PRO A 1 99 ? -13.079 0.890 23.650 1.00 45.72 99 PRO A CA 1
ATOM 694 C C . PRO A 1 99 ? -12.985 2.416 23.685 1.00 45.72 99 PRO A C 1
ATOM 696 O O . PRO A 1 99 ? -13.956 3.113 23.393 1.00 45.72 99 PRO A O 1
ATOM 699 N N . THR A 1 100 ? -11.809 2.943 24.026 1.00 50.91 100 THR A N 1
ATOM 700 C CA . THR A 1 100 ? -11.484 4.365 23.893 1.00 50.91 100 THR A CA 1
ATOM 701 C C . THR A 1 100 ? -11.226 4.639 22.415 1.00 50.91 100 THR A C 1
ATOM 703 O O . THR A 1 100 ? -10.105 4.852 21.969 1.00 50.91 100 THR A O 1
ATOM 706 N N . GLY A 1 101 ? -12.281 4.512 21.619 1.00 48.88 101 GLY A N 1
ATOM 707 C CA . GLY A 1 101 ? -12.259 4.593 20.169 1.00 48.88 101 GLY A CA 1
ATOM 708 C C . GLY A 1 101 ? -13.107 5.747 19.669 1.00 48.88 101 GLY A C 1
ATOM 709 O O . GLY A 1 101 ? -13.851 5.571 18.715 1.00 48.88 101 GLY A O 1
ATOM 710 N N . THR A 1 102 ? -13.012 6.915 20.300 1.00 45.69 102 THR A N 1
ATOM 711 C CA . THR A 1 102 ? -13.523 8.160 19.710 1.00 45.69 102 THR A CA 1
ATOM 712 C C . THR A 1 102 ? -12.361 8.926 19.088 1.00 45.69 102 THR A C 1
ATOM 714 O O . THR A 1 102 ? -12.131 10.096 19.378 1.00 45.69 102 THR A O 1
ATOM 717 N N . GLY A 1 103 ? -11.588 8.244 18.238 1.00 47.69 103 GLY A N 1
ATOM 718 C CA . GLY A 1 103 ? -10.789 8.944 17.242 1.00 47.69 103 GLY A CA 1
ATOM 719 C C . GLY A 1 103 ? -11.764 9.692 16.339 1.00 47.69 103 GLY A C 1
ATOM 720 O O . GLY A 1 103 ? -12.731 9.099 15.856 1.00 47.69 103 GLY A O 1
ATOM 721 N N . ALA A 1 104 ? -11.574 11.001 16.179 1.00 51.16 104 ALA A N 1
ATOM 722 C CA . ALA A 1 104 ? -12.394 11.817 15.292 1.00 51.16 104 ALA A CA 1
ATOM 723 C C . ALA A 1 104 ? -12.555 11.120 13.924 1.00 51.16 104 ALA A C 1
ATOM 725 O O . ALA A 1 104 ? -11.610 10.479 13.460 1.00 51.16 104 ALA A O 1
ATOM 726 N N . PRO A 1 105 ? -13.722 11.223 13.261 1.00 54.09 105 PRO A N 1
ATOM 727 C CA . PRO A 1 105 ? -13.943 10.562 11.982 1.00 54.09 105 PRO A CA 1
ATOM 728 C C . PRO A 1 105 ? -12.837 10.942 10.992 1.00 54.09 105 PRO A C 1
ATOM 730 O O . PRO A 1 105 ? -12.745 12.088 10.550 1.00 54.09 105 PRO A O 1
ATOM 733 N N . HIS A 1 106 ? -11.987 9.971 10.651 1.00 59.94 106 HIS A N 1
ATOM 734 C CA . HIS A 1 106 ? -10.881 10.187 9.727 1.00 59.94 106 HIS A CA 1
ATOM 735 C C . HIS A 1 106 ? -11.449 10.589 8.357 1.00 59.94 106 HIS A C 1
ATOM 737 O O . HIS A 1 106 ? -12.170 9.812 7.717 1.00 59.94 106 HIS A O 1
ATOM 743 N N . LYS A 1 107 ? -11.139 11.815 7.913 1.00 65.50 107 LYS A N 1
ATOM 744 C CA . LYS A 1 107 ? -11.515 12.381 6.601 1.00 65.50 107 LYS A CA 1
ATOM 745 C C . LYS A 1 107 ? -10.622 11.886 5.449 1.00 65.50 107 LYS A C 1
ATOM 747 O O . LYS A 1 107 ? -10.458 12.580 4.453 1.00 65.50 107 LYS A O 1
ATOM 752 N N . GLY A 1 108 ? -10.024 10.708 5.583 1.00 80.06 108 GLY A N 1
ATOM 753 C CA . GLY A 1 108 ? -9.038 10.188 4.641 1.00 80.06 108 GLY A CA 1
ATOM 754 C C . GLY A 1 108 ? -9.090 8.670 4.527 1.00 80.06 108 GLY A C 1
ATOM 755 O O . GLY A 1 108 ? -9.958 8.045 5.147 1.00 80.06 108 GLY A O 1
ATOM 756 N N . PRO A 1 109 ? -8.186 8.087 3.729 1.00 90.44 109 PRO A N 1
ATOM 757 C CA . PRO A 1 109 ? -8.092 6.647 3.597 1.00 90.44 109 PRO A CA 1
ATOM 758 C C . PRO A 1 109 ? -7.769 6.016 4.954 1.00 90.44 109 PRO A C 1
ATOM 760 O O . PRO A 1 109 ? -7.066 6.609 5.777 1.00 90.44 109 PRO A O 1
ATOM 763 N N . ILE A 1 110 ? -8.337 4.839 5.204 1.00 91.12 110 ILE A N 1
ATOM 764 C CA . ILE A 1 110 ? -8.144 4.111 6.462 1.00 91.12 110 ILE A CA 1
ATOM 765 C C . ILE A 1 110 ? -7.694 2.684 6.184 1.00 91.12 1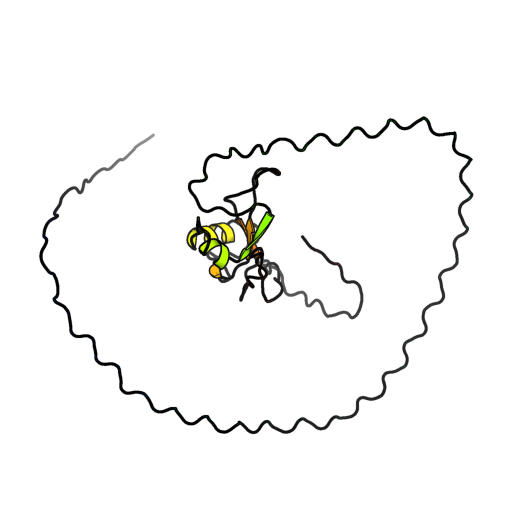10 ILE A C 1
ATOM 767 O O . ILE A 1 110 ? -7.890 2.161 5.089 1.00 91.12 110 ILE A O 1
ATOM 771 N N . CYS A 1 111 ? -7.099 2.064 7.187 1.00 90.69 111 CYS A N 1
ATOM 772 C CA . CYS A 1 111 ? -6.746 0.653 7.211 1.00 90.69 111 CYS A CA 1
ATOM 773 C C . CYS A 1 111 ? -6.871 0.131 8.650 1.00 90.69 111 CYS A C 1
ATOM 775 O O . CYS A 1 111 ? -6.856 0.920 9.595 1.00 90.69 111 CYS A O 1
ATOM 777 N N . GLU A 1 112 ? -7.030 -1.177 8.848 1.00 90.81 112 GLU A N 1
ATOM 778 C CA . GLU A 1 112 ? -7.059 -1.741 10.206 1.00 90.81 112 GLU A CA 1
ATOM 779 C C . GLU A 1 112 ? -5.643 -1.915 10.759 1.00 90.81 112 GLU A C 1
ATOM 781 O O . GLU A 1 112 ? -4.771 -2.461 10.081 1.00 90.81 112 GLU A O 1
ATOM 786 N N . CYS A 1 113 ? -5.423 -1.469 11.995 1.00 91.19 113 CYS A N 1
ATOM 787 C CA . CYS A 1 113 ? -4.113 -1.466 12.645 1.00 91.19 113 CYS A CA 1
ATOM 788 C C . CYS A 1 113 ? -3.506 -2.873 12.734 1.00 91.19 113 CYS A C 1
ATOM 790 O O . CYS A 1 113 ? -4.165 -3.809 13.187 1.00 91.19 113 CYS A O 1
ATOM 792 N N . GLY A 1 114 ? -2.237 -3.022 12.347 1.00 89.69 114 GLY A N 1
ATOM 793 C CA . GLY A 1 114 ? -1.501 -4.290 12.422 1.00 89.69 114 GLY A CA 1
ATOM 794 C C . GLY A 1 114 ? -1.844 -5.298 11.320 1.00 89.69 114 GLY A C 1
ATOM 795 O O . GLY A 1 114 ? -1.347 -6.426 11.338 1.00 89.69 114 GLY A O 1
ATOM 796 N N . TYR A 1 115 ? -2.682 -4.919 10.354 1.00 91.31 115 TYR A N 1
ATOM 797 C CA . TYR A 1 115 ? -2.974 -5.746 9.188 1.00 91.31 115 TYR A CA 1
ATOM 798 C C . TYR A 1 115 ? -2.061 -5.403 8.018 1.00 91.31 115 TYR A C 1
ATOM 800 O O . TYR A 1 115 ? -1.650 -4.255 7.830 1.00 91.31 115 TYR A O 1
ATOM 808 N N . THR A 1 116 ? -1.778 -6.426 7.214 1.00 92.62 116 THR A N 1
ATOM 809 C CA . THR A 1 116 ? -1.029 -6.305 5.970 1.00 92.62 116 THR A CA 1
ATOM 810 C C . THR A 1 116 ? -1.981 -6.303 4.786 1.00 92.62 116 THR A C 1
ATOM 812 O O . THR A 1 116 ? -2.905 -7.111 4.724 1.00 92.62 116 THR A O 1
ATOM 815 N N . TYR A 1 117 ? -1.748 -5.428 3.817 1.00 92.75 117 TYR A N 1
ATOM 816 C CA . TYR A 1 117 ? -2.619 -5.248 2.666 1.00 92.75 117 TYR A CA 1
ATOM 817 C C . TYR A 1 117 ? -1.811 -5.181 1.381 1.00 92.75 117 TYR A C 1
ATOM 819 O O . TYR A 1 117 ? -0.813 -4.465 1.296 1.00 92.75 117 TYR A O 1
ATOM 827 N N . CYS A 1 118 ? -2.286 -5.874 0.348 1.00 93.06 118 CYS A N 1
ATOM 828 C CA . CYS A 1 118 ? -1.874 -5.533 -1.007 1.00 93.06 118 CYS A CA 1
ATOM 829 C C . CYS A 1 118 ? -2.387 -4.124 -1.322 1.00 93.06 118 CYS A C 1
ATOM 831 O O . CYS A 1 118 ? -3.539 -3.813 -1.003 1.00 93.06 118 CYS A O 1
ATOM 833 N N . ALA A 1 119 ? -1.597 -3.303 -2.008 1.00 94.00 119 ALA A N 1
ATOM 834 C CA . ALA A 1 119 ? -2.037 -1.978 -2.450 1.00 94.00 119 ALA A CA 1
ATOM 835 C C . ALA A 1 119 ? -3.373 -2.018 -3.202 1.00 94.00 119 ALA A C 1
ATOM 837 O O . ALA A 1 119 ? -4.261 -1.218 -2.928 1.00 94.00 119 ALA A O 1
ATOM 838 N N . ALA A 1 120 ? -3.561 -3.006 -4.077 1.00 92.19 120 ALA A N 1
ATOM 839 C CA . ALA A 1 120 ? -4.831 -3.209 -4.759 1.00 92.19 120 ALA A CA 1
ATOM 840 C C . ALA A 1 120 ? -6.027 -3.390 -3.805 1.00 92.19 120 ALA A C 1
ATOM 842 O O . ALA A 1 120 ? -7.116 -2.964 -4.145 1.00 92.19 120 ALA A O 1
ATOM 843 N N . VAL A 1 121 ? -5.860 -3.983 -2.616 1.00 91.62 121 VAL A N 1
ATOM 844 C CA . VAL A 1 121 ? -6.945 -4.050 -1.613 1.00 91.62 121 VAL A CA 1
ATOM 845 C C . VAL A 1 121 ? -7.201 -2.673 -1.010 1.00 91.62 121 VAL A C 1
ATOM 847 O O . VAL A 1 121 ? -8.351 -2.270 -0.904 1.00 91.62 121 VAL A O 1
ATOM 850 N N . LEU A 1 122 ? -6.145 -1.935 -0.650 1.00 92.44 122 LEU A N 1
ATOM 851 C CA . LEU A 1 122 ? -6.262 -0.583 -0.090 1.00 92.44 122 LEU A CA 1
ATOM 852 C C . LEU A 1 122 ? -6.974 0.385 -1.048 1.00 92.44 122 LEU A C 1
ATOM 854 O O . LEU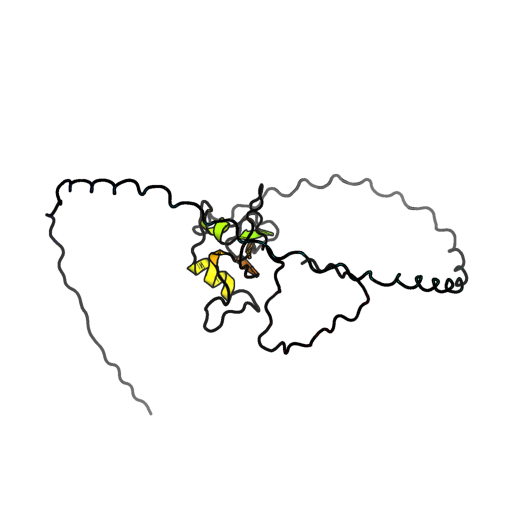 A 1 122 ? -7.695 1.272 -0.595 1.00 92.44 122 LEU A O 1
ATOM 858 N N . MET A 1 123 ? -6.794 0.207 -2.359 1.00 92.31 123 MET A N 1
ATOM 859 C CA . MET A 1 123 ? -7.493 0.974 -3.398 1.00 92.31 123 MET A CA 1
ATOM 860 C C . MET A 1 123 ? -8.967 0.567 -3.563 1.00 92.31 123 MET A C 1
ATOM 862 O O . MET A 1 123 ? -9.776 1.396 -3.963 1.00 92.31 123 MET A O 1
ATOM 866 N N . ASP A 1 124 ? -9.328 -0.670 -3.218 1.00 89.81 124 ASP A N 1
ATOM 867 C CA . ASP A 1 124 ? -10.700 -1.193 -3.324 1.00 89.81 124 ASP A CA 1
ATOM 868 C C . ASP A 1 124 ? -11.534 -0.949 -2.044 1.00 89.81 124 ASP A C 1
ATOM 870 O O . ASP A 1 124 ? -12.722 -1.272 -1.988 1.00 89.81 124 ASP A O 1
ATOM 874 N N . MET A 1 125 ? -10.929 -0.399 -0.984 1.00 87.88 125 MET A N 1
ATOM 875 C CA . MET A 1 125 ? -11.612 -0.152 0.289 1.00 87.88 125 MET A CA 1
ATOM 876 C C . MET A 1 125 ? -12.663 0.968 0.197 1.00 87.88 125 MET A C 1
ATOM 878 O O . MET A 1 125 ? -12.519 1.896 -0.600 1.00 87.88 125 MET A O 1
ATOM 882 N N . PRO A 1 126 ? -13.668 0.985 1.100 1.00 85.62 126 PRO A N 1
ATOM 883 C CA . PRO A 1 126 ? -14.680 2.047 1.139 1.00 85.62 126 PRO A CA 1
ATOM 884 C C . PRO A 1 126 ? -14.095 3.460 1.263 1.00 85.62 126 PRO A C 1
ATOM 886 O O . PRO A 1 126 ? -14.644 4.418 0.724 1.00 85.62 126 PRO A O 1
ATOM 889 N N . LYS A 1 127 ? -12.970 3.595 1.974 1.00 88.06 127 LYS A N 1
ATOM 890 C CA . LYS A 1 127 ? -12.128 4.794 1.949 1.00 88.06 127 LYS A CA 1
ATOM 891 C C . LYS A 1 127 ? -10.811 4.442 1.274 1.00 88.06 127 LYS A C 1
ATOM 893 O O . LYS A 1 127 ? -9.818 4.165 1.946 1.00 88.06 127 LYS A O 1
ATOM 898 N N . ALA A 1 128 ? -10.867 4.409 -0.049 1.00 90.00 128 ALA A N 1
ATOM 899 C CA . ALA A 1 128 ? -9.776 3.983 -0.901 1.00 90.00 128 ALA A CA 1
ATOM 900 C C . ALA A 1 128 ? -8.525 4.846 -0.724 1.00 90.00 128 ALA A C 1
ATOM 902 O O . ALA A 1 128 ? -8.588 6.079 -0.679 1.00 90.00 128 ALA A O 1
ATOM 903 N N . TRP A 1 129 ? -7.380 4.177 -0.686 1.00 93.94 129 TRP A N 1
ATOM 904 C CA . TRP A 1 129 ? -6.081 4.806 -0.867 1.00 93.94 129 TRP A CA 1
ATOM 905 C C . TRP A 1 129 ? -5.858 5.127 -2.343 1.00 93.94 129 TRP A C 1
ATOM 907 O O . TRP A 1 129 ? -6.256 4.373 -3.226 1.00 93.94 129 TRP A O 1
ATOM 917 N N . THR A 1 130 ? -5.191 6.240 -2.622 1.00 95.19 130 THR A N 1
ATOM 918 C CA . THR A 1 130 ? -4.807 6.622 -3.989 1.00 95.19 130 THR A CA 1
ATOM 919 C C . THR A 1 130 ? -3.364 6.215 -4.281 1.00 95.19 130 THR A C 1
ATOM 921 O O . THR A 1 130 ? -2.538 6.148 -3.371 1.00 95.19 130 THR A O 1
ATOM 924 N N . VAL A 1 131 ? -3.021 6.003 -5.557 1.00 94.94 131 VAL A N 1
ATOM 925 C CA . VAL A 1 131 ? -1.639 5.680 -5.964 1.00 94.94 131 VAL A CA 1
ATOM 926 C C . VAL A 1 131 ? -0.615 6.688 -5.414 1.00 94.94 131 VAL A C 1
ATOM 928 O O . VAL A 1 131 ? 0.377 6.235 -4.854 1.00 94.94 131 VAL A O 1
ATOM 931 N N . PRO A 1 132 ? -0.832 8.021 -5.451 1.00 94.88 132 PRO A N 1
ATOM 932 C CA . PRO A 1 132 ? 0.098 8.973 -4.841 1.00 94.88 132 PRO A CA 1
ATOM 933 C C . PRO A 1 132 ? 0.309 8.763 -3.336 1.00 94.88 132 PRO A C 1
ATOM 935 O O . PRO A 1 132 ? 1.434 8.874 -2.859 1.00 94.88 132 PRO A O 1
ATOM 938 N N . GLN A 1 133 ? -0.743 8.419 -2.586 1.00 94.75 133 GLN A N 1
ATOM 939 C CA . GLN A 1 133 ? -0.634 8.141 -1.149 1.00 94.75 133 GLN A CA 1
ATOM 940 C C . GLN A 1 133 ? 0.119 6.833 -0.880 1.00 94.75 133 GLN A C 1
ATOM 942 O O . GLN A 1 133 ? 0.928 6.771 0.043 1.00 94.75 133 GLN A O 1
ATOM 947 N N . LEU A 1 134 ? -0.103 5.807 -1.704 1.00 94.75 134 LEU A N 1
ATOM 948 C CA . LEU A 1 134 ? 0.634 4.543 -1.630 1.00 94.75 134 LEU A CA 1
ATOM 949 C C . LEU A 1 134 ? 2.115 4.731 -1.991 1.00 94.75 134 LEU A C 1
ATOM 951 O O . LEU A 1 134 ? 2.986 4.191 -1.311 1.00 94.75 134 LEU A O 1
ATOM 955 N N . THR A 1 135 ? 2.410 5.538 -3.013 1.00 94.88 135 THR A N 1
ATOM 956 C CA . THR A 1 135 ? 3.772 5.944 -3.387 1.00 94.88 135 THR A CA 1
ATOM 957 C C . THR A 1 135 ? 4.446 6.710 -2.256 1.00 94.88 135 THR A C 1
ATOM 959 O O . THR A 1 135 ? 5.598 6.436 -1.926 1.00 94.88 135 THR A O 1
ATOM 962 N N . GLN A 1 136 ? 3.728 7.639 -1.624 1.00 94.38 136 GLN A N 1
ATOM 963 C CA . GLN A 1 136 ? 4.244 8.362 -0.470 1.00 94.38 136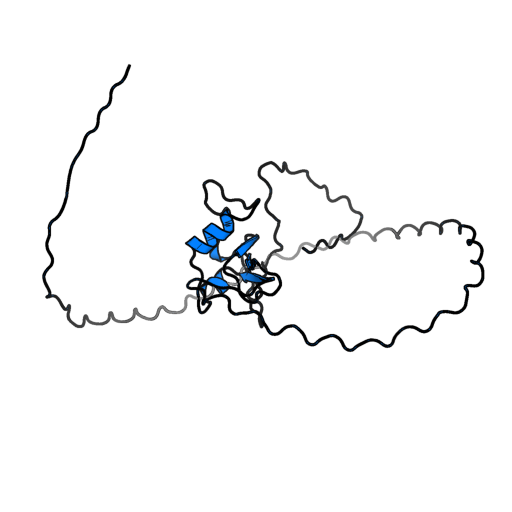 GLN A CA 1
ATOM 964 C C . GLN A 1 136 ? 4.545 7.403 0.686 1.00 94.38 136 GLN A C 1
ATOM 966 O O . GLN A 1 136 ? 5.643 7.471 1.230 1.00 94.38 136 GLN A O 1
ATOM 971 N N . GLY A 1 137 ? 3.632 6.489 1.030 1.00 93.19 137 GLY A N 1
ATOM 972 C CA . GLY A 1 137 ? 3.879 5.465 2.052 1.00 93.19 137 GLY A CA 1
ATOM 973 C C . GLY A 1 137 ? 5.086 4.588 1.710 1.00 93.19 137 GLY A C 1
ATOM 974 O O . GLY A 1 137 ? 5.943 4.359 2.558 1.00 93.19 137 GLY A O 1
ATOM 975 N N . TYR A 1 138 ? 5.221 4.200 0.438 1.00 94.12 138 TYR A N 1
ATOM 976 C CA . TYR A 1 138 ? 6.372 3.449 -0.064 1.00 94.12 138 TYR A CA 1
ATOM 977 C C . TYR A 1 138 ? 7.673 4.204 0.205 1.00 94.12 138 TYR A C 1
ATOM 979 O O . TYR A 1 138 ? 8.564 3.690 0.873 1.00 94.12 138 TYR A O 1
ATOM 987 N N . CYS A 1 139 ? 7.791 5.427 -0.306 1.00 93.12 139 CYS A N 1
ATOM 988 C CA . CYS A 1 139 ? 9.042 6.177 -0.253 1.00 93.12 139 CYS A CA 1
ATOM 989 C C . CYS A 1 139 ? 9.337 6.806 1.108 1.00 93.12 139 CYS A C 1
ATOM 991 O O . CYS A 1 139 ? 10.479 7.178 1.362 1.00 93.12 139 CYS A O 1
ATOM 993 N N . SER A 1 140 ? 8.334 6.919 1.978 1.00 93.12 140 SER A N 1
ATOM 994 C CA . SER A 1 140 ? 8.531 7.355 3.365 1.00 93.12 140 SER A CA 1
ATOM 995 C C . SER A 1 140 ? 9.013 6.217 4.263 1.00 93.12 140 SER A C 1
ATOM 997 O O . SER A 1 140 ? 9.475 6.481 5.370 1.00 93.12 140 SER A O 1
ATOM 999 N N . THR A 1 141 ? 8.918 4.965 3.804 1.00 91.94 141 THR A N 1
ATOM 1000 C CA . THR A 1 141 ? 9.361 3.809 4.583 1.00 91.94 141 THR A CA 1
ATOM 1001 C C . THR A 1 141 ? 10.892 3.775 4.651 1.00 91.94 141 THR A C 1
ATOM 1003 O O . THR A 1 141 ? 11.555 3.839 3.607 1.00 91.94 141 THR A O 1
ATOM 1006 N N . PRO A 1 142 ? 11.489 3.646 5.848 1.00 89.44 142 PRO A N 1
ATOM 1007 C CA . PRO A 1 142 ? 12.934 3.532 5.992 1.00 89.44 142 PRO A CA 1
ATOM 1008 C C . PRO A 1 142 ? 13.508 2.389 5.148 1.00 89.44 142 PRO A C 1
ATOM 1010 O O . PRO A 1 142 ? 12.953 1.297 5.094 1.00 89.44 142 PRO A O 1
ATOM 1013 N N . HIS A 1 143 ? 14.645 2.637 4.495 1.00 85.12 143 HIS A N 1
ATOM 1014 C CA . HIS A 1 143 ? 15.341 1.668 3.634 1.00 85.12 143 HIS A CA 1
ATOM 1015 C C . HIS A 1 143 ? 14.565 1.194 2.393 1.00 85.12 143 HIS A C 1
ATOM 1017 O O . HIS A 1 143 ? 15.069 0.345 1.652 1.00 85.12 143 HIS A O 1
ATOM 1023 N N . ALA A 1 144 ? 13.390 1.761 2.106 1.00 87.81 144 ALA A N 1
ATOM 1024 C CA . ALA A 1 144 ? 12.714 1.512 0.845 1.00 87.81 144 ALA A CA 1
ATOM 1025 C C . ALA A 1 144 ? 13.532 2.082 -0.321 1.00 87.81 144 ALA A C 1
ATOM 1027 O O . ALA A 1 144 ? 14.047 3.202 -0.281 1.00 87.81 144 ALA A O 1
ATOM 1028 N N . SER A 1 145 ? 13.644 1.302 -1.395 1.00 88.62 145 SER A N 1
ATOM 1029 C CA . SER A 1 145 ? 14.313 1.755 -2.611 1.00 88.62 145 SER A CA 1
ATOM 1030 C C . SER A 1 145 ? 13.397 2.718 -3.368 1.00 88.62 145 SER A C 1
ATOM 1032 O O . SER A 1 145 ? 12.494 2.287 -4.089 1.00 88.62 145 SER A O 1
ATOM 1034 N N . CYS A 1 146 ? 13.619 4.019 -3.162 1.00 90.38 146 CYS A N 1
ATOM 1035 C CA . CYS A 1 146 ? 12.951 5.106 -3.878 1.00 90.38 146 CYS A CA 1
ATOM 1036 C C . CYS A 1 146 ? 13.949 6.084 -4.519 1.00 90.38 146 CYS A C 1
ATOM 1038 O O . CYS A 1 146 ? 14.086 7.226 -4.062 1.00 90.38 146 CYS A O 1
ATOM 1040 N N . PRO A 1 147 ? 14.686 5.669 -5.565 1.00 87.19 147 PRO A N 1
ATOM 1041 C CA . PRO A 1 147 ? 15.576 6.576 -6.282 1.00 87.19 147 PRO A CA 1
ATOM 1042 C C . PRO A 1 147 ? 14.787 7.763 -6.854 1.00 87.19 147 PRO A C 1
ATOM 1044 O O . PRO A 1 147 ? 13.776 7.592 -7.530 1.00 87.19 147 PRO A O 1
ATOM 1047 N N . GLY A 1 148 ? 15.229 8.987 -6.552 1.00 84.69 148 GLY A N 1
ATOM 1048 C CA . GLY A 1 148 ? 14.570 10.206 -7.039 1.00 84.69 148 GLY A CA 1
ATOM 1049 C C . GLY A 1 148 ? 13.114 10.371 -6.580 1.00 84.69 148 GLY A C 1
ATOM 1050 O O . GLY A 1 148 ? 12.341 11.031 -7.266 1.00 84.69 148 GLY A O 1
ATOM 1051 N N . GLY A 1 149 ? 12.719 9.747 -5.462 1.00 85.50 149 GLY A N 1
ATOM 1052 C CA . GLY A 1 149 ? 11.344 9.796 -4.949 1.00 85.50 149 GLY A CA 1
ATOM 1053 C C . GLY A 1 149 ? 10.355 8.896 -5.696 1.00 85.50 149 GLY A C 1
ATOM 1054 O O . GLY A 1 149 ? 9.152 9.003 -5.473 1.00 85.50 149 GLY A O 1
ATOM 1055 N N . SER A 1 150 ? 10.847 8.016 -6.572 1.00 88.75 150 SER A N 1
ATOM 1056 C CA . SER A 1 150 ? 10.032 7.053 -7.315 1.00 88.75 150 SER A CA 1
ATOM 1057 C C . SER A 1 150 ? 10.270 5.629 -6.803 1.00 88.75 150 SER A C 1
ATOM 1059 O O . SER A 1 150 ? 11.428 5.228 -6.698 1.00 88.75 150 SER A O 1
ATOM 1061 N N . PRO A 1 151 ? 9.219 4.846 -6.508 1.00 90.94 151 PRO A N 1
ATOM 1062 C CA . PRO A 1 151 ? 9.337 3.456 -6.074 1.00 90.94 151 PRO A CA 1
ATOM 1063 C C . PRO A 1 151 ? 10.091 2.597 -7.085 1.00 90.94 151 PRO A C 1
ATOM 1065 O O . PRO A 1 151 ? 9.794 2.619 -8.277 1.00 90.94 151 PRO A O 1
ATOM 1068 N N . ALA A 1 152 ? 11.054 1.810 -6.606 1.00 89.00 152 ALA A N 1
ATOM 1069 C CA . ALA A 1 152 ? 11.817 0.896 -7.458 1.00 89.00 152 ALA A CA 1
ATOM 1070 C C . ALA A 1 152 ? 11.001 -0.312 -7.955 1.00 89.00 152 ALA A C 1
ATOM 1072 O O . ALA A 1 152 ? 11.451 -1.027 -8.846 1.00 89.00 152 ALA A O 1
ATOM 1073 N N . SER A 1 153 ? 9.826 -0.557 -7.373 1.00 88.56 153 SER A N 1
ATOM 1074 C CA . SER A 1 153 ? 8.906 -1.628 -7.760 1.00 88.56 153 SER A CA 1
ATOM 1075 C C . SER A 1 153 ? 7.491 -1.084 -7.957 1.00 88.56 153 SER A C 1
ATOM 1077 O O . SER A 1 153 ? 7.199 0.073 -7.642 1.00 88.56 153 SER A O 1
ATOM 1079 N N . ASN A 1 154 ? 6.599 -1.914 -8.499 1.00 91.38 154 ASN A N 1
ATOM 1080 C CA . ASN A 1 154 ? 5.228 -1.505 -8.763 1.00 91.38 154 ASN A CA 1
ATOM 1081 C C . ASN A 1 154 ? 4.446 -1.302 -7.453 1.00 91.38 154 ASN A C 1
ATOM 1083 O O . ASN A 1 154 ? 4.206 -2.225 -6.680 1.00 91.38 154 ASN A O 1
ATOM 1087 N N . VAL A 1 155 ? 3.992 -0.067 -7.243 1.00 92.94 155 VAL A N 1
ATOM 1088 C CA . VAL A 1 155 ? 3.231 0.369 -6.063 1.00 92.94 155 VAL A CA 1
ATOM 1089 C C . VAL A 1 155 ? 1.906 -0.368 -5.924 1.00 92.94 155 VAL A C 1
ATOM 1091 O O . VAL A 1 155 ? 1.469 -0.635 -4.812 1.00 92.94 155 VAL A O 1
ATOM 1094 N N . THR A 1 156 ? 1.254 -0.713 -7.036 1.00 92.69 156 THR A N 1
ATOM 1095 C CA . THR A 1 156 ? -0.099 -1.297 -7.024 1.00 92.69 156 THR A CA 1
ATOM 1096 C C . THR A 1 156 ? -0.113 -2.774 -6.627 1.00 92.69 156 THR A C 1
ATOM 1098 O O . THR A 1 156 ? -1.118 -3.263 -6.102 1.00 92.69 156 THR A O 1
ATOM 1101 N N . SER A 1 157 ? 1.013 -3.464 -6.811 1.00 91.69 157 SER A N 1
ATOM 1102 C CA . SER A 1 157 ? 1.248 -4.840 -6.373 1.00 91.69 157 SER A CA 1
ATOM 1103 C C . SER A 1 157 ? 2.075 -4.924 -5.088 1.00 91.69 157 SER A C 1
ATOM 1105 O O . SER A 1 157 ? 2.333 -6.025 -4.626 1.00 91.69 157 SER A O 1
ATOM 1107 N N . ALA A 1 158 ? 2.487 -3.808 -4.484 1.00 92.88 158 ALA A N 1
ATOM 1108 C CA . ALA A 1 158 ? 3.274 -3.828 -3.256 1.00 92.88 158 ALA A CA 1
ATOM 1109 C C . ALA A 1 158 ? 2.448 -4.232 -2.019 1.00 92.88 158 ALA A C 1
ATOM 1111 O O . ALA A 1 158 ? 1.218 -4.089 -1.975 1.00 92.88 158 ALA A O 1
ATOM 1112 N N . LEU A 1 159 ? 3.155 -4.739 -1.008 1.00 93.56 159 LEU A N 1
ATOM 1113 C CA . LEU A 1 159 ? 2.615 -5.158 0.277 1.00 93.56 159 LEU A CA 1
ATOM 1114 C C . LEU A 1 159 ? 2.912 -4.108 1.350 1.00 93.56 159 LEU A C 1
ATOM 1116 O O . LEU A 1 159 ? 4.072 -3.784 1.616 1.00 93.56 159 LEU A O 1
ATOM 1120 N N . TYR A 1 160 ? 1.859 -3.637 2.008 1.00 94.25 160 TYR A N 1
ATOM 1121 C CA . TYR A 1 160 ? 1.923 -2.622 3.054 1.00 94.25 160 TYR A CA 1
ATOM 1122 C C . TYR A 1 160 ? 1.439 -3.171 4.390 1.00 94.25 160 TYR A C 1
ATOM 1124 O O . TYR A 1 160 ? 0.596 -4.066 4.418 1.00 94.25 160 TYR A O 1
ATOM 1132 N N . ILE A 1 161 ? 1.918 -2.605 5.492 1.00 93.81 161 ILE A N 1
ATOM 1133 C CA . ILE A 1 161 ? 1.352 -2.782 6.830 1.00 93.81 161 ILE A CA 1
ATOM 1134 C C . ILE A 1 161 ? 0.689 -1.485 7.280 1.00 93.81 161 ILE A C 1
ATOM 1136 O O . ILE A 1 161 ? 1.219 -0.401 7.053 1.00 93.81 161 ILE A O 1
ATOM 1140 N N . CYS A 1 162 ? -0.478 -1.593 7.909 1.00 93.38 162 CYS A N 1
ATOM 1141 C CA . CYS A 1 162 ? -1.143 -0.460 8.534 1.00 93.38 162 CYS A CA 1
ATOM 1142 C C . CYS A 1 162 ? -0.618 -0.252 9.953 1.00 93.38 162 CYS A C 1
ATOM 1144 O O . CYS A 1 162 ? -0.750 -1.133 10.809 1.00 93.38 162 CYS A O 1
ATOM 1146 N N . LEU A 1 163 ? -0.064 0.924 10.210 1.00 91.62 163 LEU A N 1
ATOM 1147 C CA . LEU A 1 163 ? 0.458 1.316 11.510 1.00 91.62 163 LEU A CA 1
ATOM 1148 C C . LEU A 1 163 ? -0.471 2.323 12.181 1.00 91.62 163 LEU A C 1
ATOM 1150 O O . LEU A 1 163 ? -1.169 3.103 11.529 1.00 91.62 163 LEU A O 1
ATOM 1154 N N . CYS A 1 164 ? -0.461 2.297 13.509 1.00 90.12 164 CYS A N 1
ATOM 1155 C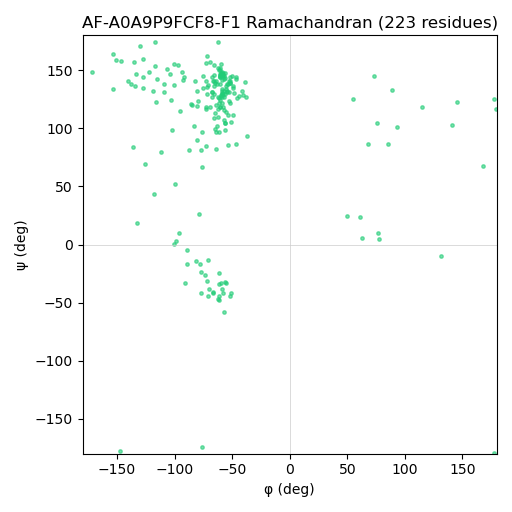 CA . CYS A 1 164 ? -1.292 3.153 14.340 1.00 90.12 164 CYS A CA 1
ATOM 1156 C C . CYS A 1 164 ? -0.467 3.768 15.459 1.00 90.12 164 CYS A C 1
ATOM 1158 O O . CYS A 1 164 ? 0.471 3.151 15.958 1.00 90.12 164 CYS A O 1
ATOM 1160 N N . GLU A 1 165 ? -0.825 4.990 15.846 1.00 87.94 165 GLU A N 1
ATOM 1161 C CA . GLU A 1 165 ? -0.088 5.752 16.857 1.00 87.94 165 GLU A CA 1
ATOM 1162 C C . GLU A 1 165 ? -0.290 5.166 18.261 1.00 87.94 165 GLU A C 1
ATOM 1164 O O . GLU A 1 165 ? 0.606 5.221 19.100 1.00 87.94 165 GLU A O 1
ATOM 1169 N N . GLY A 1 166 ? -1.464 4.578 18.519 1.00 86.31 166 GLY A N 1
ATOM 1170 C CA . GLY A 1 166 ? -1.803 3.954 19.796 1.00 86.31 166 GLY A CA 1
ATOM 1171 C C . GLY A 1 166 ? -2.024 2.445 19.693 1.00 86.31 166 GLY A C 1
ATOM 1172 O O . GLY A 1 166 ? -2.682 1.965 18.775 1.00 86.31 166 GLY A O 1
ATOM 1173 N N . ALA A 1 167 ? -1.577 1.699 20.709 1.00 80.69 167 ALA A N 1
ATOM 1174 C CA . ALA A 1 167 ? -1.747 0.241 20.786 1.00 80.69 167 ALA A CA 1
ATOM 1175 C C . ALA A 1 167 ? -3.219 -0.225 20.828 1.00 80.69 167 ALA A C 1
ATOM 1177 O O . ALA A 1 167 ? -3.522 -1.349 20.445 1.00 80.69 167 ALA A O 1
ATOM 1178 N N . ASN A 1 168 ? -4.138 0.635 21.282 1.00 83.94 168 ASN A N 1
ATOM 1179 C CA . ASN A 1 168 ? -5.573 0.329 21.381 1.00 83.94 168 ASN A CA 1
ATOM 1180 C C . ASN A 1 168 ? -6.392 0.875 20.199 1.00 83.94 168 ASN A C 1
ATOM 1182 O O . ASN A 1 168 ? -7.622 0.775 20.189 1.00 83.94 168 ASN A O 1
ATOM 1186 N N . GLN A 1 169 ? -5.734 1.495 19.220 1.00 86.75 169 GLN A N 1
ATOM 1187 C CA . GLN A 1 169 ? -6.394 2.018 18.035 1.00 86.75 169 GLN A CA 1
ATOM 1188 C C . GLN A 1 169 ? -6.762 0.850 17.109 1.00 86.75 169 GLN A C 1
ATOM 1190 O O . GLN A 1 169 ? -5.965 -0.057 16.896 1.00 86.75 169 GLN A O 1
ATOM 1195 N N . LYS A 1 170 ? -7.992 0.849 16.579 1.00 88.12 170 LYS A N 1
ATOM 1196 C CA . LYS A 1 170 ? -8.466 -0.204 15.657 1.00 88.12 170 LYS A CA 1
ATOM 1197 C C . LYS A 1 170 ? -8.202 0.119 14.190 1.00 88.12 170 LYS A C 1
ATOM 1199 O O . LYS A 1 170 ? -7.965 -0.783 13.395 1.00 88.12 170 LYS A O 1
ATOM 1204 N N . VAL A 1 171 ? -8.257 1.401 13.838 1.00 89.88 171 VAL A N 1
ATOM 1205 C CA . VAL A 1 171 ? -8.078 1.889 12.467 1.00 89.88 171 VAL A CA 1
ATOM 1206 C C . VAL A 1 171 ? -7.025 2.981 12.422 1.00 89.88 171 VAL A C 1
ATOM 1208 O O . VAL A 1 171 ? -7.048 3.891 13.247 1.00 89.88 171 VAL A O 1
ATOM 1211 N N . GLY A 1 172 ? -6.126 2.892 11.454 1.00 90.44 172 GLY A N 1
ATOM 1212 C CA . GLY A 1 172 ? -5.078 3.865 11.189 1.00 90.44 172 GLY A CA 1
ATOM 1213 C C . GLY A 1 172 ? -5.239 4.510 9.823 1.00 90.44 172 GLY A C 1
ATOM 1214 O O . GLY A 1 172 ? -6.087 4.135 9.013 1.00 90.44 172 GLY A O 1
ATOM 1215 N N . ASN A 1 173 ? -4.389 5.495 9.580 1.00 92.00 173 ASN A N 1
ATOM 1216 C CA . ASN A 1 173 ? -4.228 6.193 8.308 1.00 92.00 173 ASN A CA 1
ATOM 1217 C C . ASN A 1 173 ? -2.742 6.310 7.930 1.00 92.00 173 ASN A C 1
ATOM 1219 O O . ASN A 1 173 ? -2.376 7.167 7.126 1.00 92.00 173 ASN A O 1
ATOM 1223 N N . HIS A 1 174 ? -1.890 5.485 8.538 1.00 92.62 174 HIS A N 1
ATOM 1224 C CA . HIS A 1 174 ? -0.469 5.410 8.253 1.00 92.62 174 HIS A CA 1
ATOM 1225 C C . HIS A 1 174 ? -0.146 4.005 7.752 1.00 92.62 174 HIS A C 1
ATOM 1227 O O . HIS A 1 174 ? -0.585 3.013 8.334 1.00 92.62 174 HIS A O 1
ATOM 1233 N N . ILE A 1 175 ? 0.587 3.930 6.647 1.00 93.88 175 ILE A N 1
ATOM 1234 C CA . ILE A 1 175 ? 1.031 2.672 6.060 1.00 93.88 175 ILE A CA 1
ATOM 1235 C C . ILE A 1 175 ? 2.533 2.724 5.839 1.00 93.88 175 ILE A C 1
ATOM 1237 O O . ILE A 1 175 ? 3.070 3.762 5.447 1.00 93.88 175 ILE A O 1
ATOM 1241 N N . GLU A 1 176 ? 3.175 1.582 6.026 1.00 94.06 176 GLU A N 1
ATOM 1242 C CA . GLU A 1 176 ? 4.571 1.367 5.670 1.00 94.06 176 GLU A CA 1
ATOM 1243 C C . GLU A 1 176 ? 4.687 0.208 4.690 1.00 94.06 176 GLU A C 1
ATOM 1245 O O . GLU A 1 176 ? 3.889 -0.733 4.698 1.00 94.06 176 GLU A O 1
ATOM 1250 N N . LEU A 1 177 ? 5.677 0.294 3.813 1.00 94.06 177 LEU A N 1
ATOM 1251 C CA . LEU A 1 177 ? 6.014 -0.757 2.876 1.00 94.06 177 LEU A CA 1
ATOM 1252 C C . LEU A 1 177 ? 6.677 -1.906 3.631 1.00 94.06 177 LEU A C 1
ATOM 1254 O O . LEU A 1 177 ? 7.780 -1.765 4.147 1.00 94.06 177 LEU A O 1
ATOM 1258 N N . LEU A 1 178 ? 6.060 -3.081 3.606 1.00 91.88 178 LEU A N 1
ATOM 1259 C CA . LEU A 1 178 ? 6.775 -4.295 3.988 1.00 91.88 178 LEU A CA 1
ATOM 1260 C C . LEU A 1 178 ? 7.689 -4.744 2.853 1.00 91.88 178 LEU A C 1
ATOM 1262 O O . LEU A 1 178 ? 8.819 -5.167 3.085 1.00 91.88 178 LEU A O 1
ATOM 1266 N N . CYS A 1 179 ? 7.188 -4.674 1.616 1.00 89.62 179 CYS A N 1
ATOM 1267 C CA . CYS A 1 179 ? 7.911 -5.156 0.451 1.00 89.62 179 CYS A CA 1
ATOM 1268 C C . CYS A 1 179 ? 7.226 -4.786 -0.869 1.00 89.62 179 CYS A C 1
ATOM 1270 O O . CYS A 1 179 ? 6.000 -4.743 -0.963 1.00 89.62 179 CYS A O 1
ATOM 1272 N N . GLY A 1 180 ? 8.026 -4.586 -1.916 1.00 89.00 180 GLY A N 1
ATOM 1273 C CA . GLY A 1 180 ? 7.536 -4.569 -3.291 1.00 89.00 180 GLY A CA 1
ATOM 1274 C C . GLY A 1 180 ? 7.335 -5.986 -3.822 1.00 89.00 180 GLY A C 1
ATOM 1275 O O . GLY A 1 180 ? 8.289 -6.759 -3.835 1.00 89.00 180 GLY A O 1
ATOM 1276 N N . CYS A 1 181 ? 6.127 -6.323 -4.277 1.00 88.38 181 CYS A N 1
ATOM 1277 C CA . CYS A 1 181 ? 5.866 -7.600 -4.938 1.00 88.38 181 CYS A CA 1
ATOM 1278 C C . CYS A 1 181 ? 5.739 -7.406 -6.454 1.00 88.38 181 CYS A C 1
ATOM 1280 O O . CYS A 1 181 ? 5.137 -6.427 -6.900 1.00 88.38 181 CYS A O 1
ATOM 1282 N N . ASP A 1 182 ? 6.165 -8.397 -7.238 1.00 86.12 182 ASP A N 1
ATOM 1283 C CA . ASP A 1 182 ? 5.741 -8.515 -8.641 1.00 86.12 182 ASP A CA 1
ATOM 1284 C C . ASP A 1 182 ? 4.237 -8.823 -8.725 1.00 86.12 182 ASP A C 1
ATOM 1286 O O . ASP A 1 182 ? 3.501 -8.215 -9.499 1.00 86.12 182 ASP A O 1
ATOM 1290 N N . ALA A 1 183 ? 3.767 -9.713 -7.845 1.00 88.31 183 ALA A N 1
ATOM 1291 C CA . ALA A 1 183 ? 2.364 -10.054 -7.659 1.00 88.31 183 ALA A CA 1
ATOM 1292 C C . ALA A 1 183 ? 2.031 -10.175 -6.165 1.00 88.31 183 ALA A C 1
ATOM 1294 O O . ALA A 1 183 ? 2.799 -10.744 -5.384 1.00 88.31 183 ALA A O 1
ATOM 1295 N N . CYS A 1 184 ? 0.872 -9.644 -5.766 1.00 89.81 184 CYS A N 1
ATOM 1296 C CA . CYS A 1 184 ? 0.374 -9.732 -4.395 1.00 89.81 184 CYS A CA 1
ATOM 1297 C C . CYS A 1 184 ? -0.921 -10.535 -4.345 1.00 89.81 184 CYS A C 1
ATOM 1299 O O . CYS A 1 184 ? -1.913 -10.209 -5.000 1.00 89.81 184 CYS A O 1
ATOM 1301 N N . LEU A 1 185 ? -0.895 -11.595 -3.548 1.00 88.00 185 LEU A N 1
ATOM 1302 C CA . LEU A 1 185 ? -1.994 -12.514 -3.339 1.00 88.00 185 LEU A CA 1
ATOM 1303 C C . LEU A 1 185 ? -2.988 -11.913 -2.343 1.00 88.00 185 LEU A C 1
ATOM 1305 O O . LEU A 1 185 ? -2.670 -11.665 -1.177 1.00 88.00 185 LEU A O 1
ATOM 1309 N N . LYS A 1 186 ? -4.223 -11.722 -2.811 1.00 82.75 186 LYS A N 1
ATOM 1310 C CA . LYS A 1 186 ? -5.385 -11.369 -1.990 1.00 82.75 186 LYS A CA 1
ATOM 1311 C C . LYS A 1 186 ? -6.026 -12.663 -1.467 1.00 82.75 186 LYS A C 1
ATOM 1313 O O . LYS A 1 186 ? -6.972 -13.167 -2.067 1.00 82.75 186 LYS A O 1
ATOM 1318 N N . ILE A 1 187 ? -5.487 -13.245 -0.393 1.00 72.06 187 ILE A N 1
ATOM 1319 C CA . ILE A 1 187 ? -6.034 -14.488 0.181 1.00 72.06 187 ILE A CA 1
ATOM 1320 C C . ILE A 1 187 ? -7.174 -14.135 1.152 1.00 72.06 187 ILE A C 1
ATOM 1322 O O . ILE A 1 187 ? -6.968 -13.405 2.120 1.00 72.06 187 ILE A O 1
ATOM 1326 N N . GLY A 1 188 ? -8.388 -14.626 0.881 1.00 60.06 188 GLY A N 1
ATOM 1327 C CA . GLY A 1 188 ? -9.539 -14.481 1.786 1.00 60.06 188 GLY A CA 1
ATOM 1328 C C . GLY A 1 188 ? -9.417 -15.359 3.046 1.00 60.06 188 GLY A C 1
ATOM 1329 O O . GLY A 1 188 ? -8.631 -16.308 3.036 1.00 60.06 188 GLY A O 1
ATOM 1330 N N . PRO A 1 189 ? -10.185 -15.091 4.126 1.00 64.12 189 PRO A N 1
ATOM 1331 C CA . PRO A 1 189 ? -11.311 -14.147 4.229 1.00 64.12 189 PRO A CA 1
ATOM 1332 C C . PRO A 1 189 ? -10.942 -12.705 4.631 1.00 64.12 189 PRO A C 1
ATOM 1334 O O . PRO A 1 189 ? -11.739 -11.804 4.402 1.00 64.12 189 PRO A O 1
ATOM 1337 N N . ASP A 1 190 ? -9.745 -12.466 5.176 1.00 60.22 190 ASP A N 1
ATOM 1338 C CA . ASP A 1 190 ? -9.382 -11.178 5.805 1.00 60.22 190 ASP A CA 1
ATOM 1339 C C . ASP A 1 190 ? -8.616 -10.216 4.880 1.00 60.22 190 ASP A C 1
ATOM 1341 O O . ASP A 1 190 ? -8.038 -9.233 5.337 1.00 60.22 190 ASP A O 1
ATOM 1345 N N . PHE A 1 191 ? -8.535 -10.531 3.581 1.00 69.00 191 PHE A N 1
ATOM 1346 C CA . PHE A 1 191 ? -7.781 -9.774 2.569 1.00 69.00 191 PHE A CA 1
ATOM 1347 C C . PHE A 1 191 ? -6.329 -9.444 2.967 1.00 69.00 191 PHE A C 1
ATOM 1349 O O . PHE A 1 191 ? -5.738 -8.494 2.443 1.00 69.00 191 PHE A O 1
ATOM 1356 N N . ARG A 1 192 ? -5.740 -10.242 3.872 1.00 77.62 192 ARG A N 1
ATOM 1357 C CA . ARG A 1 192 ? -4.362 -10.059 4.327 1.00 77.62 192 ARG A CA 1
ATOM 1358 C C . ARG A 1 192 ? -3.428 -10.297 3.153 1.00 77.62 192 ARG A C 1
ATOM 1360 O O . ARG A 1 192 ? -3.327 -11.412 2.639 1.00 77.62 192 ARG A O 1
ATOM 1367 N N . GLY A 1 193 ? -2.760 -9.233 2.730 1.00 84.00 193 GLY A N 1
ATOM 1368 C CA . GLY A 1 193 ? -1.851 -9.281 1.600 1.00 84.00 193 GLY A CA 1
ATOM 1369 C C . GLY A 1 193 ? -0.635 -10.146 1.909 1.00 84.00 193 GLY A C 1
ATOM 1370 O O . GLY A 1 193 ? -0.094 -10.107 3.020 1.00 84.00 193 GLY A O 1
ATOM 1371 N N . ARG A 1 194 ? -0.195 -10.907 0.909 1.00 87.69 194 ARG A N 1
ATOM 1372 C CA . ARG A 1 194 ? 1.103 -11.589 0.881 1.00 87.69 194 ARG A CA 1
ATOM 1373 C C . ARG A 1 194 ? 1.659 -11.484 -0.531 1.00 87.69 194 ARG A C 1
ATOM 1375 O O . ARG A 1 194 ? 0.897 -11.618 -1.480 1.00 87.69 194 ARG A O 1
ATOM 1382 N N . CYS A 1 195 ? 2.959 -11.274 -0.689 1.00 89.06 195 CYS A N 1
ATOM 1383 C CA . CYS A 1 195 ? 3.559 -11.418 -2.012 1.00 89.06 195 CYS A CA 1
ATOM 1384 C C . CYS A 1 195 ? 3.515 -12.891 -2.443 1.00 89.06 195 CYS A C 1
ATOM 1386 O O . CYS A 1 195 ? 3.653 -13.782 -1.602 1.00 89.06 195 CYS A O 1
ATOM 1388 N N . GLU A 1 196 ? 3.298 -13.140 -3.735 1.00 85.69 196 GLU A N 1
ATOM 1389 C CA . GLU A 1 196 ? 3.311 -14.497 -4.299 1.00 85.69 196 GLU A CA 1
ATOM 1390 C C . GLU A 1 196 ? 4.688 -15.148 -4.138 1.00 85.69 196 GLU A C 1
ATOM 1392 O O . GLU A 1 196 ? 4.815 -16.267 -3.642 1.00 85.69 196 GLU A O 1
ATOM 1397 N N . THR A 1 197 ? 5.724 -14.388 -4.474 1.00 83.56 197 THR A N 1
ATOM 1398 C CA . THR A 1 197 ? 7.117 -14.749 -4.228 1.00 83.56 197 THR A CA 1
ATOM 1399 C C . THR A 1 197 ? 7.562 -14.171 -2.884 1.00 83.56 197 THR A C 1
ATOM 1401 O O . THR A 1 197 ? 7.189 -13.036 -2.564 1.00 83.56 197 THR A O 1
ATOM 1404 N N . PRO A 1 198 ? 8.374 -14.896 -2.087 1.00 79.25 198 PRO A N 1
ATOM 1405 C CA . PRO A 1 198 ? 8.959 -14.347 -0.877 1.00 79.25 198 PRO A CA 1
ATOM 1406 C C . PRO A 1 198 ? 9.675 -13.033 -1.158 1.00 79.25 198 PRO A C 1
ATOM 1408 O O . PRO A 1 198 ? 10.497 -12.919 -2.065 1.00 79.25 198 PRO A O 1
ATOM 1411 N N . CYS A 1 199 ? 9.368 -12.051 -0.328 1.00 72.56 199 CYS A N 1
ATOM 1412 C CA . CYS A 1 199 ? 10.026 -10.768 -0.360 1.00 72.56 199 CYS A CA 1
ATOM 1413 C C . CYS A 1 199 ? 11.495 -10.892 -0.024 1.00 72.56 199 CYS A C 1
ATOM 1415 O O . CYS A 1 199 ? 11.856 -11.267 1.091 1.00 72.56 199 CYS A O 1
ATOM 1417 N N . VAL A 1 200 ? 12.343 -10.490 -0.961 1.00 62.41 200 VAL A N 1
ATOM 1418 C CA . VAL A 1 200 ? 13.718 -10.148 -0.629 1.00 62.41 200 VAL A CA 1
ATOM 1419 C C . VAL A 1 200 ? 13.669 -8.710 -0.128 1.00 62.41 200 VAL A C 1
ATOM 1421 O O . VAL A 1 200 ? 13.506 -7.784 -0.922 1.00 62.41 200 VAL A O 1
ATOM 1424 N N . ALA A 1 201 ? 13.724 -8.523 1.194 1.00 54.72 201 ALA A N 1
ATOM 1425 C CA . ALA A 1 201 ? 13.849 -7.192 1.784 1.00 54.72 201 ALA A CA 1
ATOM 1426 C C . ALA A 1 201 ? 14.982 -6.446 1.063 1.00 54.72 201 ALA A C 1
ATOM 1428 O O . ALA A 1 201 ? 16.044 -7.025 0.820 1.00 54.72 201 ALA A O 1
ATOM 1429 N N . GLY A 1 202 ? 14.697 -5.213 0.632 1.00 47.53 202 GLY A N 1
ATOM 1430 C CA . GLY A 1 202 ? 15.445 -4.502 -0.402 1.00 47.53 202 GLY A CA 1
ATOM 1431 C C . GLY A 1 202 ? 16.960 -4.679 -0.304 1.00 47.53 202 GLY A C 1
ATOM 1432 O O . GLY A 1 202 ? 17.567 -4.450 0.741 1.00 47.53 202 GLY A O 1
ATOM 1433 N N . LYS A 1 203 ? 17.585 -5.062 -1.423 1.00 39.75 203 LYS A N 1
ATOM 1434 C CA . LYS A 1 203 ? 19.039 -5.004 -1.592 1.00 39.75 203 LYS A CA 1
ATOM 1435 C C . LYS A 1 203 ? 19.444 -3.550 -1.337 1.00 39.75 203 LYS A C 1
ATOM 1437 O O . LYS A 1 203 ? 19.172 -2.678 -2.160 1.00 39.75 203 LYS A O 1
ATOM 1442 N N . ALA A 1 204 ? 20.023 -3.273 -0.171 1.00 36.22 204 ALA A N 1
ATOM 1443 C CA . ALA A 1 204 ? 20.519 -1.944 0.143 1.00 36.22 204 ALA A CA 1
ATOM 1444 C C . ALA A 1 204 ? 21.515 -1.514 -0.954 1.00 36.22 204 ALA A C 1
ATOM 1446 O O . ALA A 1 204 ? 22.348 -2.337 -1.363 1.00 36.22 204 ALA A O 1
ATOM 1447 N N . PRO A 1 205 ? 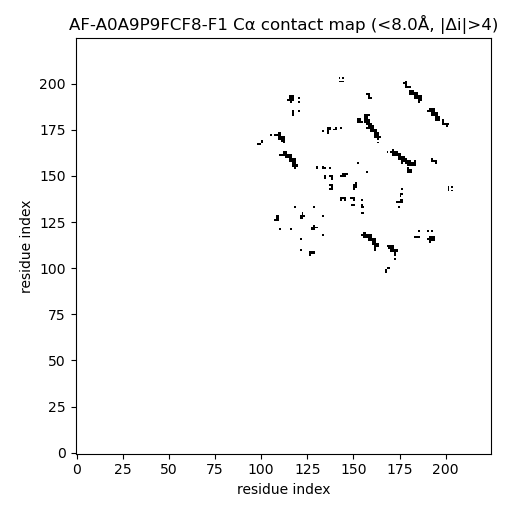21.464 -0.264 -1.450 1.00 34.62 205 PRO A N 1
ATOM 1448 C CA . PRO A 1 205 ? 22.473 0.242 -2.373 1.00 34.62 205 PRO A CA 1
ATOM 1449 C C . PRO A 1 205 ? 23.823 0.257 -1.641 1.00 34.62 205 PRO A C 1
ATOM 1451 O O . PRO A 1 205 ? 24.062 1.088 -0.772 1.00 34.62 205 PRO A O 1
ATOM 1454 N N . GLY A 1 206 ? 24.669 -0.735 -1.932 1.00 37.75 206 GLY A N 1
ATOM 1455 C CA . GLY A 1 206 ? 25.926 -0.993 -1.216 1.00 37.75 206 GLY A CA 1
ATOM 1456 C C . GLY A 1 206 ? 26.135 -2.449 -0.788 1.00 37.75 206 GLY A C 1
ATOM 1457 O O . GLY A 1 206 ? 27.245 -2.815 -0.406 1.00 37.75 206 GLY A O 1
ATOM 1458 N N . ALA A 1 207 ? 25.124 -3.316 -0.903 1.00 33.88 207 ALA A N 1
ATOM 1459 C CA . ALA A 1 207 ? 25.321 -4.754 -0.764 1.00 33.88 207 ALA A CA 1
ATOM 1460 C C . ALA A 1 207 ? 25.956 -5.317 -2.046 1.00 33.88 207 ALA A C 1
ATOM 1462 O O . ALA A 1 207 ? 25.269 -5.871 -2.918 1.00 33.88 207 ALA A O 1
ATOM 1463 N N . THR A 1 208 ? 27.285 -5.179 -2.147 1.00 30.06 208 THR A N 1
ATOM 1464 C CA . THR A 1 208 ? 28.102 -6.085 -2.958 1.00 30.06 208 THR A CA 1
ATOM 1465 C C . THR A 1 208 ? 27.606 -7.486 -2.672 1.00 30.06 208 THR A C 1
ATOM 1467 O O . THR A 1 208 ? 27.459 -7.883 -1.515 1.00 30.06 208 THR A O 1
ATOM 1470 N N . GLU A 1 209 ? 27.298 -8.193 -3.747 1.00 41.50 209 GLU A N 1
ATOM 1471 C CA . GLU A 1 209 ? 26.996 -9.606 -3.771 1.00 41.50 209 GLU A CA 1
ATOM 1472 C C . GLU A 1 209 ? 28.152 -10.350 -3.095 1.00 41.50 209 GLU A C 1
ATOM 1474 O O . GLU A 1 209 ? 29.110 -10.794 -3.726 1.00 41.50 209 GLU A O 1
ATOM 1479 N N . ARG A 1 210 ? 28.103 -10.469 -1.766 1.00 35.28 210 ARG A N 1
ATOM 1480 C CA . ARG A 1 210 ? 28.725 -11.611 -1.131 1.00 35.28 210 ARG A CA 1
ATOM 1481 C C . ARG A 1 210 ? 27.892 -12.759 -1.646 1.00 35.28 210 ARG A C 1
ATOM 1483 O O . ARG A 1 210 ? 26.773 -12.968 -1.190 1.00 35.28 210 ARG A O 1
ATOM 1490 N N . ASN A 1 211 ? 28.437 -13.426 -2.656 1.00 40.66 211 ASN A N 1
ATOM 1491 C CA . ASN A 1 211 ? 28.249 -14.844 -2.856 1.00 40.66 211 ASN A CA 1
ATOM 1492 C C . ASN A 1 211 ? 28.238 -15.488 -1.466 1.00 40.66 211 ASN A C 1
ATOM 1494 O O . ASN A 1 211 ? 29.287 -15.791 -0.898 1.00 40.66 211 ASN A O 1
ATOM 1498 N N . VAL A 1 212 ? 27.049 -15.652 -0.890 1.00 40.69 212 VAL A N 1
ATOM 1499 C CA . VAL A 1 212 ? 26.831 -16.683 0.105 1.00 40.69 212 VAL A CA 1
ATOM 1500 C C . VAL A 1 212 ? 26.840 -17.934 -0.744 1.00 40.69 212 VAL A C 1
ATOM 1502 O O . VAL A 1 212 ? 25.813 -18.371 -1.259 1.00 40.69 212 VAL A O 1
ATOM 1505 N N . GLY A 1 213 ? 28.053 -18.436 -0.990 1.00 31.84 213 GLY A N 1
ATOM 1506 C CA . GLY A 1 213 ? 28.226 -19.803 -1.424 1.00 31.84 213 GLY A CA 1
ATOM 1507 C C . GLY A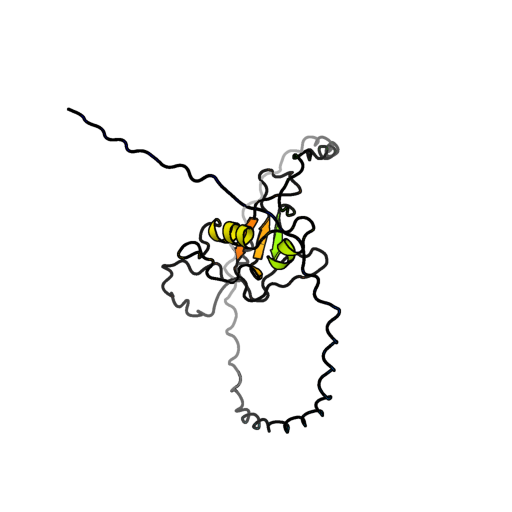 1 213 ? 27.338 -20.634 -0.517 1.00 31.84 213 GLY A C 1
ATOM 1508 O O . GLY A 1 213 ? 27.388 -20.482 0.706 1.00 31.84 213 GLY A O 1
ATOM 1509 N N . ILE A 1 214 ? 26.469 -21.427 -1.132 1.00 38.50 214 ILE A N 1
ATOM 1510 C CA . ILE A 1 214 ? 25.653 -22.412 -0.443 1.00 38.50 214 ILE A CA 1
ATOM 1511 C C . ILE A 1 214 ? 26.634 -23.434 0.137 1.00 38.50 214 ILE A C 1
ATOM 1513 O O . ILE A 1 214 ? 26.945 -24.466 -0.453 1.00 38.50 214 ILE A O 1
ATOM 1517 N N . GLY A 1 215 ? 27.194 -23.076 1.289 1.00 33.56 215 GLY A N 1
ATOM 1518 C CA . GLY A 1 215 ? 27.803 -23.978 2.232 1.00 33.56 215 GLY A CA 1
ATOM 1519 C C . GLY A 1 215 ? 26.672 -24.833 2.760 1.00 33.56 215 GLY A C 1
ATOM 1520 O O . GLY A 1 215 ? 25.771 -24.369 3.451 1.00 33.56 215 GLY A O 1
ATOM 1521 N N . LYS A 1 216 ? 26.691 -26.085 2.334 1.00 42.03 216 LYS A N 1
ATOM 1522 C CA . LYS A 1 216 ? 25.845 -27.154 2.830 1.00 42.03 216 LYS A CA 1
ATOM 1523 C C . LYS A 1 216 ? 26.044 -27.264 4.346 1.00 42.03 216 LYS A C 1
ATOM 1525 O O . LYS A 1 216 ? 27.075 -27.766 4.775 1.00 42.03 216 LYS A O 1
ATOM 1530 N N . GLY A 1 217 ? 25.078 -26.790 5.130 1.00 46.00 217 GLY A N 1
ATOM 1531 C CA . GLY A 1 217 ? 25.055 -26.997 6.578 1.00 46.00 217 GLY A CA 1
ATOM 1532 C C . GLY A 1 217 ? 24.488 -25.823 7.372 1.00 46.00 217 GLY A C 1
ATOM 1533 O O . GLY A 1 217 ? 25.020 -24.724 7.329 1.00 46.00 217 GLY A O 1
ATOM 1534 N N . ASP A 1 218 ? 23.447 -26.136 8.141 1.00 42.81 218 ASP A N 1
ATOM 1535 C CA . ASP A 1 218 ? 23.060 -25.499 9.403 1.00 42.81 218 ASP A CA 1
ATOM 1536 C C . ASP A 1 218 ? 22.048 -24.332 9.435 1.00 42.81 218 ASP A C 1
ATOM 1538 O O . ASP A 1 218 ? 22.349 -23.151 9.314 1.00 42.81 218 ASP A O 1
ATOM 1542 N N . ARG A 1 219 ? 20.837 -24.772 9.815 1.00 39.44 219 ARG A N 1
ATOM 1543 C CA . ARG A 1 219 ? 19.801 -24.147 10.654 1.00 39.44 219 ARG A CA 1
ATOM 1544 C C . ARG A 1 219 ? 18.957 -23.025 10.055 1.00 39.44 219 ARG A C 1
ATOM 1546 O O . ARG A 1 219 ? 19.296 -21.851 10.022 1.00 39.44 219 ARG A O 1
ATOM 1553 N N . VAL A 1 220 ? 17.734 -23.455 9.757 1.00 42.19 220 VAL A N 1
ATOM 1554 C CA . VAL A 1 220 ? 16.487 -22.697 9.659 1.00 42.19 220 VAL A CA 1
ATOM 1555 C C . VAL A 1 220 ? 16.323 -21.762 10.868 1.00 42.19 220 VAL A C 1
ATOM 1557 O O . VAL A 1 220 ? 15.684 -22.100 11.862 1.00 42.19 220 VAL A O 1
ATOM 1560 N N . GLY A 1 221 ? 16.892 -20.565 10.784 1.00 35.62 221 GLY A N 1
ATOM 1561 C CA . GLY A 1 221 ? 16.508 -19.435 11.616 1.00 35.62 221 GLY A CA 1
ATOM 1562 C C . GLY A 1 221 ? 15.259 -18.800 11.025 1.00 35.62 221 GLY A C 1
ATOM 1563 O O . GLY A 1 221 ? 15.354 -17.925 10.171 1.00 35.62 221 GLY A O 1
ATOM 1564 N N . LYS A 1 222 ? 14.083 -19.265 11.458 1.00 42.12 222 LYS A N 1
ATOM 1565 C CA . LYS A 1 222 ? 12.819 -18.534 11.303 1.00 42.12 222 LYS A CA 1
ATOM 1566 C C . LYS A 1 222 ? 12.989 -17.156 11.946 1.00 42.12 222 LYS A C 1
ATOM 1568 O O . LYS A 1 222 ? 12.843 -17.034 13.156 1.00 42.12 222 LYS A O 1
ATOM 1573 N N . PHE A 1 223 ? 13.269 -16.138 11.148 1.00 29.36 223 PHE A N 1
ATOM 1574 C CA . PHE A 1 223 ? 13.028 -14.759 11.543 1.00 29.36 223 PHE A CA 1
ATOM 1575 C C . PHE A 1 223 ? 11.758 -14.301 10.836 1.00 29.36 223 PHE A C 1
ATOM 1577 O O . PHE A 1 223 ? 11.757 -14.000 9.647 1.00 29.36 223 PHE A O 1
ATOM 1584 N N . TRP A 1 224 ? 10.662 -14.362 11.589 1.00 31.95 224 TRP A N 1
ATOM 1585 C CA . TRP A 1 224 ? 9.450 -13.601 11.330 1.00 31.95 224 TRP A CA 1
ATOM 1586 C C . TRP A 1 224 ? 9.538 -12.348 12.190 1.00 31.95 224 TRP A C 1
ATOM 1588 O O . TRP A 1 224 ? 9.526 -12.479 13.414 1.00 31.95 224 TRP A O 1
ATOM 1598 N N . ILE A 1 225 ? 9.619 -11.179 11.562 1.00 34.72 225 ILE A N 1
ATOM 1599 C CA . ILE A 1 225 ? 8.971 -9.948 12.027 1.00 34.72 225 ILE A CA 1
ATOM 1600 C C . ILE A 1 225 ? 8.414 -9.285 10.772 1.00 34.72 225 ILE A C 1
ATOM 1602 O O . ILE A 1 225 ? 9.195 -9.175 9.800 1.00 34.72 225 ILE A O 1
#

pLDDT: mean 70.75, std 18.62, range [29.36, 95.19]

Mean predicted aligned error: 22.31 Å

Solvent-accessible surface area (backbone atoms only — not comparable to full-atom values): 15627 Å² total; per-residue (Å²): 134,88,83,91,85,90,82,81,88,84,88,85,82,89,84,85,84,89,81,92,86,78,83,79,73,92,71,77,78,79,75,78,75,80,82,76,73,83,75,79,78,77,76,84,77,82,73,78,80,80,77,81,83,74,80,76,76,82,77,77,80,79,79,80,79,78,80,81,76,83,82,73,84,81,78,80,83,78,79,87,76,78,86,79,76,87,76,79,78,86,74,76,79,75,76,75,76,76,84,85,69,82,69,74,84,73,94,56,41,61,41,50,41,80,40,37,30,20,34,57,54,42,45,70,38,100,42,41,48,49,71,71,58,52,47,48,26,37,53,69,23,85,83,48,62,31,70,95,77,40,67,75,50,52,61,62,26,13,32,30,35,22,43,54,97,45,94,80,51,64,66,18,75,41,52,35,51,72,37,66,20,94,45,45,41,74,48,76,93,80,49,44,31,41,49,73,59,84,69,74,70,66,82,55,96,81,67,72,82,70,77,74,67,85,67,90,75,87,79,92,74,85,80,86,131

Radius of gyration: 33.57 Å; Cα contacts (8 Å, |Δi|>4): 215; chains: 1; bounding box: 58×95×92 Å

Organism: NCBI:txid1079267